Protein 6UUQ (pdb70)

GO terms:
  GO:0005515 protein binding (F, IPI)
  GO:0033192 calmodulin-dependent protein phosphatase activity (F, IDA)
  GO:0110062 negative regulation of angiotensin-activated signaling pathway (P, IDA)
  GO:0005737 cytoplasm (C, IDA)
  GO:0005886 plasma membrane (C, IDA)
  GO:0019897 extrinsic component of plasma membrane (C, IC)
  GO:0045785 positive regulation of cell adhesion (P, IMP)
  GO:0030335 positive regulation of cell migration (P, IMP)
  GO:0033173 calcineurin-NFAT signaling cascade (P, IMP)
  GO:0051117 ATPase binding (F, IPI)
  GO:0004722 protein serine/threonine phosphatase activity (F, IDA)
  GO:0051592 response to calcium ion (P, IDA)
  GO:0006470 protein dephosphorylation (P, IDA)
  GO:0004722 protein serine/threonine phosphatase activity (F, EXP)
  GO:0005654 nucleoplasm (C, TAS)
  GO:0005829 cytosol (C, TAS)
  GO:0045944 positive regulation of transcription by RNA polymerase II (P, IDA)
  GO:0005955 calcineurin complex (C, IDA)
  GO:0033173 calcineurin-NFAT signaling cascade (P, IDA)
  GO:0042060 wound healing (P, TAS)

Nearest PDB structures (foldseek):
  6uuq-assembly1_A  TM=1.003E+00  e=5.748E-75  Homo sapiens
  6nuc-assembly1_A  TM=9.895E-01  e=1.041E-67  Homo sapiens
  6nuu-assembly1_A  TM=9.894E-01  e=9.871E-66  Homo sapiens
  4orb-assembly1_A  TM=9.884E-01  e=1.055E-64  Mus musculus
  6tz7-assembly1_A  TM=9.768E-01  e=2.957E-57  Aspergillus fumigatus Af293

Secondary structure (DSSP, 8-state):
-PPBPHHHHB-TTS-B-HHHHHHHHTTTPPBPHHHHHHHHHHHHHHHHTS-SEEEEPSSEEEE---TT-HHHHHHHHHHH--TTT--EEE-S--SSSSS-HHHHHHHHHHHHHHSTTTEEE---TTSSHHHHHHSSHHHHHHHHS-HHHHHHHHHHHHTS--EEEETTTEEE-SS---TT--SHHHHHT---SSPPPSSSHHHHHHH-EE-TTTTS-SS--SEEE-TTTTSSEEE-HHHHHHHHHHTT--EEEE-SS--TTSEEE-PBPTTT-SBSEEEE--S-EESSSEE--EEEEEEETTEEEEEEE--/--EEEEE--

B-factor: mean 25.0, std 11.08, range [7.94, 86.0]

Foldseek 3Di:
DDAADPCRQAPPVRQGPLVSLLVQVVVVHHHALVNLLVLLQLLLVLLLPAFLAAEAEDFEKEAEADAQVSVLVVVLCVQQDPLVPHAYEYAENQHFPDDHSSSSVSSLSSSCNNNVPRYAYAYALCQADVNCVVGPNCVVCCVRHRNVSVVSSRQSSLSGRAWYCYNVAEIEGAADFAPQPQEPVSSRPDNSRDGQDQADGSCQRRHEHADPPAPDDPDDDQWDADPVRNGHTHGHNVNLLSSCVVHVHQEYEHENDADQQQKDFDQHHPVPRGRRYMYGHRAWDCDPHTHGKHWMWGCHPNDTDIGIDRD/DDDDDDDDD

InterPro domains:
  IPR004843 Calcineurin-like, phosphoesterase domain [PF00149] (84-283)
  IPR006186 Serine/threonine-specific protein phosphatase/bis(5-nucleosyl)-tetraphosphatase [PR00114] (84-111)
  IPR006186 Serine/threonine-specific protein phosphatase/bis(5-nucleosyl)-tetraphosphatase [PR00114] (113-140)
  IPR006186 Serine/threonine-specific protein phosphatase/bis(5-nucleosyl)-tetraphosphatase [PR00114] (146-170)
  IPR006186 Serine/threonine-specific protein phosphatase/bis(5-nucleosyl)-tetraphosphatase [PR00114] (180-206)
  IPR006186 Serine/threonine-specific protein phosphatase/bis(5-nucleosyl)-tetraphosphatase [PR00114] (209-236)
  IPR006186 Serine/threonine-specific protein phosphatase/bis(5-nucleosyl)-tetraphosphatase [PR00114] (273-293)
  IPR006186 Serine/threonine-specific protein phosphatase/bis(5-nucleosyl)-tetraphosphatase [PR00114] (301-317)
  IPR006186 Serine/threonine-specific protein phosphatase/bis(5-nucleosyl)-tetraphosphatase [PS00125] (147-152)
  IPR006186 Serine/threonine-specific protein phosphatase/bis(5-nucleosyl)-tetraphosphatase [SM00156] (56-347)
  IPR029052 Metallo-dependent phosphatase-like [G3DSA:3.60.21.10] (7-425)
  IPR029052 Metallo-dependent phosphatase-like [SSF56300] (15-485)
  IPR041751 PP2B, metallophosphatase domain [cd07416] (41-345)
  IPR043360 PP2B [PTHR45673] (11-502)

Radius of gyration: 18.77 Å; Cα contacts (8 Å, |Δi|>4): 734; chains: 2; bounding box: 46×58×40 Å

Organism: Homo sapiens (NCBI:txid9606)

Structure (mmCIF, N/CA/C/O backbone):
data_6UUQ
#
_entry.id   6UUQ
#
_cell.length_a   57.841
_cell.length_b   71.159
_cell.length_c   92.049
_cell.angle_alpha   90.000
_cell.angle_beta   90.000
_cell.angle_gamma   90.000
#
_symmetry.space_group_name_H-M   'P 21 21 21'
#
loop_
_entity.id
_entity.type
_entity.pdbx_description
1 polymer 'Serine/threonine-protein phosphatase 2B catalytic subunit alpha isoform'
2 polymer Calcipressin-1
3 non-polymer 'PHOSPHATE ION'
4 non-polymer 'ZINC ION'
5 non-polymer 'FE (III) ION'
6 water water
#
loop_
_atom_site.group_PDB
_atom_site.id
_atom_site.type_symbol
_atom_site.label_atom_id
_atom_site.label_alt_id
_atom_site.label_comp_id
_atom_site.label_asym_id
_atom_site.label_entity_id
_atom_site.label_seq_id
_atom_site.pdbx_PDB_ins_code
_atom_site.Cartn_x
_atom_site.Cartn_y
_atom_site.Cartn_z
_atom_site.occupancy
_atom_site.B_iso_or_equiv
_atom_site.auth_seq_id
_atom_site.auth_comp_id
_atom_site.auth_asym_id
_atom_site.auth_atom_id
_atom_site.pdbx_PDB_model_num
ATOM 1 N N . SER A 1 3 ? 18.526 43.432 23.759 1.00 56.99 26 SER A N 1
ATOM 2 C CA . SER A 1 3 ? 17.444 42.647 23.178 1.00 57.91 26 SER A CA 1
ATOM 3 C C . SER A 1 3 ? 16.235 42.567 24.114 1.00 58.93 26 SER A C 1
ATOM 4 O O . SER A 1 3 ? 16.310 42.927 25.291 1.00 64.72 26 SER A O 1
ATOM 7 N N . HIS A 1 4 ? 15.126 42.075 23.573 1.00 46.34 27 HIS A N 1
ATOM 8 C CA . HIS A 1 4 ? 13.866 42.029 24.299 1.00 43.26 27 HIS A CA 1
ATOM 9 C C . HIS A 1 4 ? 13.871 40.885 25.307 1.00 38.04 27 HIS A C 1
ATOM 10 O O . HIS A 1 4 ? 14.239 39.756 24.970 1.00 44.00 27 HIS A O 1
ATOM 17 N N . ARG A 1 5 ? 13.472 41.183 26.544 1.00 31.53 28 ARG A N 1
ATOM 18 C CA . ARG A 1 5 ? 13.283 40.169 27.577 1.00 32.60 28 ARG A CA 1
ATOM 19 C C . ARG A 1 5 ? 11.837 39.687 27.539 1.00 36.07 28 ARG A C 1
ATOM 20 O O . ARG A 1 5 ? 10.916 40.478 27.761 1.00 34.55 28 ARG A O 1
ATOM 28 N N . LEU A 1 6 ? 11.639 38.397 27.268 1.00 30.70 29 LEU A N 1
ATOM 29 C CA . LEU A 1 6 ? 10.289 37.852 27.152 1.00 27.91 29 LEU A CA 1
ATOM 30 C C . LEU A 1 6 ? 9.506 38.046 28.443 1.00 30.07 29 LEU A C 1
ATOM 31 O O . LEU A 1 6 ? 10.026 37.839 29.544 1.00 25.10 29 LEU A O 1
ATOM 36 N N . THR A 1 7 ? 8.243 38.451 28.293 1.00 30.68 30 THR A N 1
ATOM 37 C CA . THR A 1 7 ? 7.309 38.657 29.390 1.00 27.11 30 THR A CA 1
ATOM 38 C C . THR A 1 7 ? 6.555 37.367 29.705 1.00 23.88 30 THR A C 1
ATOM 39 O O . THR A 1 7 ? 6.528 36.422 28.915 1.00 26.54 30 THR A O 1
ATOM 43 N N . ALA A 1 8 ? 5.885 37.364 30.863 1.00 29.16 31 ALA A N 1
ATOM 44 C CA . ALA A 1 8 ? 5.084 36.204 31.256 1.00 31.62 31 ALA A CA 1
ATOM 45 C C . ALA A 1 8 ? 4.000 35.898 30.227 1.00 28.60 31 ALA A C 1
ATOM 46 O O . ALA A 1 8 ? 3.766 34.733 29.883 1.00 28.39 31 ALA A O 1
ATOM 48 N N . LYS A 1 9 ? 3.327 36.937 29.718 1.00 33.32 32 LYS A N 1
ATOM 49 C CA . LYS A 1 9 ? 2.296 36.726 28.708 1.00 35.44 32 LYS A CA 1
ATOM 50 C C . LYS A 1 9 ? 2.882 36.177 27.415 1.00 30.52 32 LYS A C 1
ATOM 51 O O . LYS A 1 9 ? 2.197 35.458 26.680 1.00 37.86 32 LYS A O 1
ATOM 53 N N . GLU A 1 10 ? 4.139 36.507 27.117 1.00 36.38 33 GLU A N 1
ATOM 54 C CA . GLU A 1 10 ? 4.772 35.979 25.915 1.00 27.96 33 GLU A CA 1
ATOM 55 C C . GLU A 1 10 ? 5.215 34.535 26.096 1.00 28.36 33 GLU A C 1
ATOM 56 O O . GLU A 1 10 ? 5.210 33.766 25.128 1.00 34.44 33 GLU A O 1
ATOM 62 N N . VAL A 1 11 ? 5.582 34.147 27.316 1.00 29.67 34 VAL A N 1
ATOM 63 C CA . VAL A 1 11 ? 6.133 32.814 27.566 1.00 24.34 34 VAL A CA 1
ATOM 64 C C . VAL A 1 11 ? 5.041 31.802 27.897 1.00 29.31 34 VAL A C 1
ATOM 65 O O . VAL A 1 11 ? 5.128 30.636 27.498 1.00 29.22 34 VAL A O 1
ATOM 69 N N . PHE A 1 12 ? 4.003 32.213 28.623 1.00 26.31 35 PHE A N 1
ATOM 70 C CA . PHE A 1 12 ? 2.961 31.304 29.088 1.00 25.17 35 PHE A CA 1
ATOM 71 C C . PHE A 1 12 ? 1.632 31.675 28.449 1.00 32.53 35 PHE A C 1
ATOM 72 O O . PHE A 1 12 ? 1.312 32.860 28.317 1.00 29.69 35 PHE A O 1
ATOM 80 N N . ASP A 1 13 ? 0.858 30.666 28.052 1.00 27.12 36 ASP A N 1
ATOM 81 C CA . ASP A 1 13 ? -0.470 30.951 27.532 1.00 32.13 36 ASP A CA 1
ATOM 82 C C . ASP A 1 13 ? -1.446 31.140 28.693 1.00 32.89 36 ASP A C 1
ATOM 83 O O . ASP A 1 13 ? -1.072 31.110 29.871 1.00 28.44 36 ASP A O 1
ATOM 88 N N . ASN A 1 14 ? -2.723 31.331 28.361 1.00 32.53 37 ASN A N 1
ATOM 89 C CA . ASN A 1 14 ? -3.697 31.646 29.397 1.00 36.97 37 ASN A CA 1
ATOM 90 C C . ASN A 1 14 ? -3.964 30.467 30.324 1.00 33.25 37 ASN A C 1
ATOM 91 O O . ASN A 1 14 ? -4.427 30.678 31.449 1.00 37.56 37 ASN A O 1
ATOM 96 N N . ASP A 1 15 ? -3.684 29.243 29.882 1.00 31.47 38 ASP A N 1
ATOM 97 C CA . ASP A 1 15 ? -3.819 28.054 30.714 1.00 30.55 38 ASP A CA 1
ATOM 98 C C . ASP A 1 15 ? -2.556 27.748 31.502 1.00 34.84 38 ASP A C 1
ATOM 99 O O . ASP A 1 15 ? -2.516 26.741 32.216 1.00 30.83 38 ASP A O 1
ATOM 104 N N . GLY A 1 16 ? -1.530 28.584 31.383 1.00 33.57 39 GLY A N 1
ATOM 105 C CA . GLY A 1 16 ? -0.271 28.338 32.057 1.00 38.16 39 GLY A CA 1
ATOM 106 C C . GLY A 1 16 ? 0.685 27.430 31.321 1.00 32.00 39 GLY A C 1
ATOM 107 O O . GLY A 1 16 ? 1.731 27.077 31.880 1.00 29.70 39 GLY A O 1
ATOM 108 N N . LYS A 1 17 ? 0.361 27.031 30.093 1.00 25.26 40 LYS A N 1
ATOM 109 C CA . LYS A 1 17 ? 1.268 26.185 29.328 1.00 27.31 40 LYS A CA 1
ATOM 110 C C . LYS A 1 17 ? 2.413 27.024 28.775 1.00 29.45 40 LYS A C 1
ATOM 111 O O . LYS A 1 17 ? 2.171 28.090 28.194 1.00 30.81 40 LYS A O 1
ATOM 117 N N . PRO A 1 18 ? 3.662 26.599 28.959 1.00 28.48 41 PRO A N 1
ATOM 118 C CA . PRO A 1 18 ? 4.776 27.316 28.328 1.00 25.16 41 PRO A CA 1
ATOM 119 C C . PRO A 1 18 ? 4.695 27.182 26.816 1.00 21.20 41 PRO A C 1
ATOM 120 O O . PRO A 1 18 ? 4.367 26.112 26.289 1.00 22.98 41 PRO A O 1
ATOM 124 N N . ARG A 1 19 ? 4.981 28.283 26.120 1.00 22.73 42 ARG A N 1
ATOM 125 C CA . ARG A 1 19 ? 5.076 28.290 24.658 1.00 25.15 42 ARG A CA 1
ATOM 126 C C . ARG A 1 19 ? 6.506 27.916 24.280 1.00 23.78 42 ARG A C 1
ATOM 127 O O . ARG A 1 19 ? 7.367 28.782 24.083 1.00 23.36 42 ARG A O 1
ATOM 135 N N . VAL A 1 20 ? 6.762 26.610 24.159 1.00 27.08 43 VAL A N 1
ATOM 136 C CA . VAL A 1 20 ? 8.143 26.146 24.038 1.00 23.37 43 VAL A CA 1
ATOM 137 C C . VAL A 1 20 ? 8.740 26.436 22.665 1.00 28.28 43 VAL A C 1
ATOM 138 O O . VAL A 1 20 ? 9.965 26.514 22.536 1.00 28.68 43 VAL A O 1
ATOM 142 N N . ASP A 1 21 ? 7.922 26.586 21.622 1.00 26.68 44 ASP A N 1
ATOM 143 C CA . ASP A 1 21 ? 8.485 26.980 20.330 1.00 36.80 44 ASP A CA 1
ATOM 144 C C . ASP A 1 21 ? 8.988 28.421 20.358 1.00 32.50 44 ASP A C 1
ATOM 145 O O . ASP A 1 21 ? 10.053 28.723 19.806 1.00 31.03 44 ASP A O 1
ATOM 150 N N . ILE A 1 22 ? 8.235 29.323 20.991 1.00 25.85 45 ILE A N 1
ATOM 151 C CA . ILE A 1 22 ? 8.699 30.693 21.200 1.00 26.92 45 ILE A CA 1
ATOM 152 C C . ILE A 1 22 ? 9.972 30.698 22.038 1.00 31.45 45 ILE A C 1
ATOM 153 O O . ILE A 1 22 ? 10.947 31.390 21.721 1.00 25.87 45 ILE A O 1
ATOM 158 N N . LEU A 1 23 ? 9.967 29.940 23.135 1.00 24.61 46 LEU A N 1
ATOM 159 C CA . LEU A 1 23 ? 11.140 29.839 24.001 1.00 22.70 46 LEU A CA 1
ATOM 160 C C . LEU A 1 23 ? 12.355 29.344 23.226 1.00 23.34 46 LEU A C 1
ATOM 161 O O . LEU A 1 23 ? 13.457 29.899 23.342 1.00 20.86 46 LEU A O 1
ATOM 166 N N . LYS A 1 24 ? 12.167 28.284 22.438 1.00 23.87 47 LYS A N 1
ATOM 167 C CA . LYS A 1 24 ? 13.273 27.678 21.706 1.00 23.06 47 LYS A CA 1
ATOM 168 C C . LYS A 1 24 ? 13.937 28.691 20.775 1.00 28.10 47 LYS A C 1
ATOM 169 O O . LYS A 1 24 ? 15.164 28.863 20.796 1.00 22.96 47 LYS A O 1
ATOM 175 N N . ALA A 1 25 ? 13.132 29.411 19.990 1.00 27.30 48 ALA A N 1
ATOM 176 C CA . ALA A 1 25 ? 13.671 30.385 19.039 1.00 27.84 48 ALA A CA 1
ATOM 177 C C . ALA A 1 25 ? 14.407 31.516 19.743 1.00 26.31 48 ALA A C 1
ATOM 178 O O . ALA A 1 25 ? 15.421 32.016 19.241 1.00 32.64 48 ALA A O 1
ATOM 180 N N . HIS A 1 26 ? 13.900 31.952 20.892 1.00 27.15 49 HIS A N 1
ATOM 181 C CA . HIS A 1 26 ? 14.505 33.065 21.612 1.00 22.19 49 HIS A CA 1
ATOM 182 C C . HIS A 1 26 ? 15.759 32.633 22.368 1.00 30.50 49 HIS A C 1
ATOM 183 O O . HIS A 1 26 ? 16.782 33.336 22.350 1.00 25.62 49 HIS A O 1
ATOM 190 N N . LEU A 1 27 ? 15.703 31.472 23.026 1.00 23.52 50 LEU A N 1
ATOM 191 C CA . LEU A 1 27 ? 16.816 31.037 23.862 1.00 27.31 50 LEU A CA 1
ATOM 192 C C . LEU A 1 27 ? 18.065 30.719 23.047 1.00 20.53 50 LEU A C 1
ATOM 193 O O . LEU A 1 27 ? 19.184 30.951 23.516 1.00 23.42 50 LEU A O 1
ATOM 198 N N . MET A 1 28 ? 17.913 30.190 21.843 1.00 17.69 51 MET A N 1
ATOM 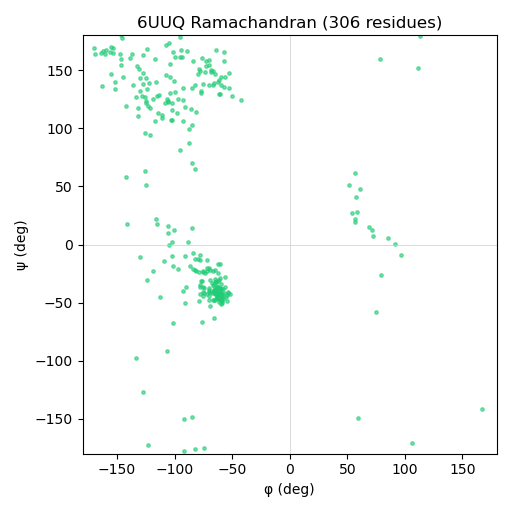199 C CA A MET A 1 28 ? 19.088 29.833 21.058 0.49 29.53 51 MET A CA 1
ATOM 200 C CA B MET A 1 28 ? 19.104 29.834 21.087 0.51 29.48 51 MET A CA 1
ATOM 201 C C . MET A 1 28 ? 19.896 31.056 20.651 1.00 34.12 51 MET A C 1
ATOM 202 O O . MET A 1 28 ? 21.089 30.929 20.355 1.00 28.70 51 MET A O 1
ATOM 211 N N . LYS A 1 29 ? 19.266 32.228 20.610 1.00 28.03 52 LYS A N 1
ATOM 212 C CA . LYS A 1 29 ? 19.960 33.478 20.349 1.00 25.74 52 LYS A CA 1
ATOM 213 C C . LYS A 1 29 ? 20.549 34.057 21.616 1.00 31.50 52 LYS A C 1
ATOM 214 O O . LYS A 1 29 ? 20.954 35.224 21.629 1.00 33.12 52 LYS A O 1
ATOM 220 N N . GLU A 1 30 ? 20.622 33.253 22.677 1.00 24.38 53 GLU A N 1
ATOM 221 C CA . GLU A 1 30 ? 20.916 33.724 24.021 1.00 20.75 53 GLU A CA 1
ATOM 222 C C . GLU A 1 30 ? 19.932 34.789 24.460 1.00 21.38 53 GLU A C 1
ATOM 223 O O . GLU A 1 30 ? 20.239 35.589 25.348 1.00 24.39 53 GLU A O 1
ATOM 229 N N . GLY A 1 31 ? 18.756 34.813 23.838 1.00 26.21 54 GLY A N 1
ATOM 230 C CA . GLY A 1 31 ? 17.721 35.726 24.289 1.00 29.66 54 GLY A CA 1
ATOM 231 C C . GLY A 1 31 ? 17.322 35.423 25.721 1.00 28.67 54 GLY A C 1
ATOM 232 O O . GLY A 1 31 ? 17.252 34.264 26.138 1.00 28.95 54 GLY A O 1
ATOM 233 N N . ARG A 1 32 ? 17.064 36.481 26.482 1.00 23.47 55 ARG A N 1
ATOM 234 C CA . ARG A 1 32 ? 16.764 36.360 27.897 1.00 24.05 55 ARG A CA 1
ATOM 235 C C . ARG A 1 32 ? 15.274 36.532 28.154 1.00 29.37 55 ARG A C 1
ATOM 236 O O . ARG A 1 32 ? 14.549 37.153 27.373 1.00 25.35 55 ARG A O 1
ATOM 244 N N . LEU A 1 33 ? 14.826 35.951 29.255 1.00 23.72 56 LEU A N 1
ATOM 245 C CA . LEU A 1 33 ? 13.499 36.197 29.786 1.00 27.35 56 LEU A CA 1
ATOM 246 C C . LEU A 1 33 ? 13.590 37.275 30.853 1.00 28.98 56 LEU A C 1
ATOM 247 O O . LEU A 1 33 ? 14.667 37.557 31.385 1.00 27.78 56 LEU A O 1
ATOM 252 N N . GLU A 1 34 ? 12.446 37.883 31.168 1.00 27.34 57 GLU A N 1
ATOM 253 C CA . GLU A 1 34 ? 12.380 38.661 32.395 1.00 26.18 57 GLU A CA 1
ATOM 254 C C . GLU A 1 34 ? 12.762 37.771 33.566 1.00 25.30 57 GLU A C 1
ATOM 255 O O . GLU A 1 34 ? 12.434 36.580 33.590 1.00 25.61 57 GLU A O 1
ATOM 261 N N . GLU A 1 35 ? 13.449 38.355 34.547 1.00 26.70 58 GLU A N 1
ATOM 262 C CA . GLU A 1 35 ? 13.947 37.562 35.669 1.00 29.91 58 GLU A CA 1
ATOM 263 C C . GLU A 1 35 ? 12.813 36.871 36.421 1.00 35.42 58 GLU A C 1
ATOM 264 O O . GLU A 1 35 ? 12.965 35.728 36.872 1.00 24.42 58 GLU A O 1
ATOM 270 N N . SER A 1 36 ? 11.667 37.548 36.573 1.00 26.30 59 SER A N 1
ATOM 271 C CA . SER A 1 36 ? 10.520 36.920 37.229 1.00 25.39 59 SER A CA 1
ATOM 272 C C . SER A 1 36 ? 9.988 35.739 36.428 1.00 25.04 59 SER A C 1
ATOM 273 O O . SER A 1 36 ? 9.473 34.769 37.009 1.00 24.63 59 SER A O 1
ATOM 276 N N . VAL A 1 37 ? 10.091 35.806 35.100 1.00 21.45 60 VAL A N 1
ATOM 277 C CA . VAL A 1 37 ? 9.592 34.717 34.270 1.00 21.56 60 VAL A CA 1
ATOM 278 C C . VAL A 1 37 ? 10.528 33.512 34.349 1.00 29.48 60 VAL A C 1
ATOM 279 O O . VAL A 1 37 ? 10.077 32.365 34.440 1.00 20.33 60 VAL A O 1
ATOM 283 N N . ALA A 1 38 ? 11.842 33.752 34.321 1.00 22.39 61 ALA A N 1
ATOM 284 C CA . ALA A 1 38 ? 12.804 32.673 34.542 1.00 25.14 61 ALA A CA 1
ATOM 285 C C . ALA A 1 38 ? 12.583 32.004 35.895 1.00 18.97 61 ALA A C 1
ATOM 286 O O . ALA A 1 38 ? 12.582 30.769 36.002 1.00 20.26 61 ALA A O 1
ATOM 288 N N . LEU A 1 39 ? 12.385 32.807 36.944 1.00 18.67 62 LEU A N 1
ATOM 289 C CA . LEU A 1 39 ? 12.096 32.261 38.267 1.00 22.86 62 LEU A CA 1
ATOM 290 C C . LEU A 1 39 ? 10.824 31.422 38.260 1.00 23.93 62 LEU A C 1
ATOM 291 O O . LEU A 1 39 ? 10.759 30.376 38.921 1.00 18.99 62 LEU A O 1
ATOM 296 N N . ARG A 1 40 ? 9.806 31.860 37.515 1.00 22.63 63 ARG A N 1
ATOM 297 C CA . ARG A 1 40 ? 8.579 31.073 37.402 1.00 21.08 63 ARG A CA 1
ATOM 298 C C . ARG A 1 40 ? 8.844 29.714 36.757 1.00 20.08 63 ARG A C 1
ATOM 299 O O . ARG A 1 40 ? 8.355 28.684 37.232 1.00 20.06 63 ARG A O 1
ATOM 307 N N . ILE A 1 41 ? 9.611 29.690 35.663 1.00 18.67 64 ILE A N 1
ATOM 308 C CA . ILE A 1 41 ? 9.904 28.413 35.007 1.00 16.50 64 ILE A CA 1
ATOM 309 C C . ILE A 1 41 ? 10.664 27.494 35.951 1.00 16.08 64 ILE A C 1
ATOM 310 O O . ILE A 1 41 ? 10.315 26.321 36.123 1.00 16.91 64 ILE A O 1
ATOM 315 N N . ILE A 1 42 ? 11.720 28.015 36.573 1.00 18.94 65 ILE A N 1
ATOM 316 C CA . ILE A 1 42 ? 12.562 27.192 37.436 1.00 15.17 65 ILE A CA 1
ATOM 317 C C . ILE A 1 42 ? 11.758 26.634 38.609 1.00 18.06 65 ILE A C 1
ATOM 318 O O . ILE A 1 42 ? 11.837 25.439 38.923 1.00 15.72 65 ILE A O 1
ATOM 323 N N . THR A 1 43 ? 10.952 27.479 39.263 1.00 17.94 66 THR A N 1
ATOM 324 C CA . THR A 1 43 ? 10.283 27.023 40.475 1.00 17.32 66 THR A CA 1
ATOM 325 C C . THR A 1 43 ? 9.080 26.140 40.170 1.00 14.30 66 THR A C 1
ATOM 326 O O . THR A 1 43 ? 8.787 25.231 40.951 1.00 16.98 66 THR A O 1
ATOM 330 N N . GLU A 1 44 ? 8.354 26.406 39.084 1.00 17.23 67 GLU A N 1
ATOM 331 C CA . GLU A 1 44 ? 7.259 25.510 38.706 1.00 15.90 67 GLU A CA 1
ATOM 332 C C . GLU A 1 44 ? 7.796 24.122 38.367 1.00 18.17 67 GLU A C 1
ATOM 333 O O . GLU A 1 44 ? 7.260 23.100 38.820 1.00 13.75 67 GLU A O 1
ATOM 339 N N . GLY A 1 45 ? 8.864 24.067 37.568 1.00 14.86 68 GLY A N 1
ATOM 340 C CA . GLY A 1 45 ? 9.497 22.784 37.302 1.00 16.01 68 GLY A CA 1
ATOM 341 C C . GLY A 1 45 ? 9.994 22.116 38.570 1.00 14.33 68 GLY A C 1
ATOM 342 O O . GLY A 1 45 ? 9.793 20.916 38.771 1.00 16.50 68 GLY A O 1
ATOM 343 N N . ALA A 1 46 ? 10.651 22.884 39.446 1.00 13.83 69 ALA A N 1
ATOM 344 C CA . ALA A 1 46 ? 11.135 22.320 40.706 1.00 16.75 69 ALA A CA 1
ATOM 345 C C . ALA A 1 46 ? 10.002 21.709 41.517 1.00 18.95 69 ALA A C 1
ATOM 346 O O . ALA A 1 46 ? 10.154 20.623 42.097 1.00 17.80 69 ALA A O 1
ATOM 348 N N . SER A 1 47 ? 8.853 22.386 41.572 1.00 18.11 70 SER A N 1
ATOM 349 C CA A SER A 1 47 ? 7.739 21.867 42.359 0.62 16.59 70 SER A CA 1
ATOM 350 C CA B SER A 1 47 ? 7.743 21.863 42.362 0.38 16.59 70 SER A CA 1
ATOM 351 C C . SER A 1 47 ? 7.214 20.555 41.790 1.00 16.74 70 SER A C 1
ATOM 352 O O . SER A 1 47 ? 6.763 19.691 42.549 1.00 16.78 70 SER A O 1
ATOM 357 N N . ILE A 1 48 ? 7.274 20.380 40.467 1.00 14.70 71 ILE A N 1
ATOM 358 C CA . ILE A 1 48 ? 6.879 19.102 39.874 1.00 11.32 71 ILE A CA 1
ATOM 359 C C . ILE A 1 48 ? 7.895 18.020 40.228 1.00 13.46 71 ILE A C 1
ATOM 360 O O . ILE A 1 48 ? 7.532 16.929 40.677 1.00 16.55 71 ILE A O 1
ATOM 365 N N . LEU A 1 49 ? 9.188 18.321 40.054 1.00 14.63 72 LEU A N 1
ATOM 366 C CA . LEU A 1 49 ? 10.244 17.368 40.401 1.00 14.49 72 LEU A CA 1
ATOM 367 C C . LEU A 1 49 ? 10.174 16.952 41.863 1.00 13.63 72 LEU A C 1
ATOM 368 O O . LEU A 1 49 ? 10.415 15.789 42.197 1.00 15.49 72 LEU A O 1
ATOM 373 N N . ARG A 1 50 ? 9.851 17.890 42.749 1.00 14.56 73 ARG A N 1
ATOM 374 C CA . ARG A 1 50 ? 9.826 17.589 44.178 1.00 15.32 73 ARG A CA 1
ATOM 375 C C . ARG A 1 50 ? 8.790 16.527 44.517 1.00 19.00 73 ARG A C 1
ATOM 376 O O . ARG A 1 50 ? 8.989 15.744 45.450 1.00 16.71 73 ARG A O 1
ATOM 384 N N . GLN A 1 51 ? 7.690 16.468 43.769 1.00 16.22 74 GLN A N 1
ATOM 385 C CA . GLN A 1 51 ? 6.677 15.458 44.048 1.00 13.51 74 GLN A CA 1
ATOM 386 C C . GLN A 1 51 ? 7.054 14.079 43.522 1.00 22.08 74 GLN A C 1
ATOM 387 O O . GLN A 1 51 ? 6.369 13.102 43.842 1.00 17.78 74 GLN A O 1
ATOM 393 N N . GLU A 1 52 ? 8.123 13.969 42.742 1.00 14.67 75 GLU A N 1
ATOM 394 C CA . GLU A 1 52 ? 8.496 12.677 42.185 1.00 15.20 75 GLU A CA 1
ATOM 395 C C . GLU A 1 52 ? 9.335 11.854 43.173 1.00 15.93 75 GLU A C 1
ATOM 396 O O . GLU A 1 52 ? 9.953 12.379 44.103 1.00 16.58 75 GLU A O 1
ATOM 402 N N . LYS A 1 53 ? 9.333 10.536 42.964 1.00 16.62 76 LYS A N 1
ATOM 403 C CA . LYS A 1 53 ? 10.098 9.603 43.788 1.00 17.19 76 LYS A CA 1
ATOM 404 C C . LYS A 1 53 ? 11.594 9.712 43.488 1.00 17.78 76 LYS A C 1
ATOM 405 O O . LYS A 1 53 ? 11.995 10.173 42.418 1.00 17.04 76 LYS A O 1
ATOM 411 N N . ASN A 1 54 ? 12.423 9.284 44.455 1.00 13.92 77 ASN A N 1
ATOM 412 C CA . ASN A 1 54 ? 13.864 9.157 44.208 1.00 16.64 77 ASN A CA 1
ATOM 413 C C . ASN A 1 54 ? 14.129 8.296 42.987 1.00 17.88 77 ASN A C 1
ATOM 414 O O . ASN A 1 54 ? 15.049 8.565 42.201 1.00 14.26 77 ASN A O 1
ATOM 419 N N . LEU A 1 55 ? 13.365 7.214 42.862 1.00 16.32 78 LEU A N 1
ATOM 420 C CA . LEU A 1 55 ? 13.529 6.199 41.832 1.00 15.23 78 LEU A CA 1
ATOM 421 C C . LEU A 1 55 ? 12.264 6.226 40.995 1.00 16.27 78 LEU A C 1
ATOM 422 O O . LEU A 1 55 ? 11.201 5.789 41.451 1.00 17.49 78 LEU A O 1
ATOM 427 N N . LEU A 1 56 ? 12.366 6.765 39.788 1.00 13.60 79 LEU A N 1
ATOM 428 C CA . LEU A 1 56 ? 11.195 6.895 38.933 1.00 15.84 79 LEU A CA 1
ATOM 429 C C . LEU A 1 56 ? 10.783 5.534 38.372 1.00 14.82 79 LEU A C 1
ATOM 430 O O . LEU A 1 56 ? 11.613 4.647 38.163 1.00 20.42 79 LEU A O 1
ATOM 435 N N . ASP A 1 57 ? 9.477 5.371 38.151 1.00 15.37 80 ASP A N 1
ATOM 436 C CA . ASP A 1 57 ? 8.925 4.221 37.432 1.00 20.33 80 ASP A CA 1
ATOM 437 C C . ASP A 1 57 ? 8.567 4.683 36.028 1.00 23.41 80 ASP A C 1
ATOM 438 O O . ASP A 1 57 ? 7.582 5.403 35.845 1.00 25.73 80 ASP A O 1
ATOM 443 N N . ILE A 1 58 ? 9.340 4.268 35.033 1.00 17.60 81 ILE A N 1
ATOM 444 C CA . ILE A 1 58 ? 9.144 4.746 33.670 1.00 16.92 81 ILE A CA 1
ATOM 445 C C . ILE A 1 58 ? 8.884 3.547 32.769 1.00 20.43 81 ILE A C 1
ATOM 446 O O . ILE A 1 58 ? 9.750 2.679 32.623 1.00 17.97 81 ILE A O 1
ATOM 451 N N . ASP A 1 59 ? 7.703 3.511 32.163 1.00 19.39 82 ASP A N 1
ATOM 452 C CA . ASP A 1 59 ? 7.357 2.472 31.200 1.00 28.14 82 ASP A CA 1
ATOM 453 C C . ASP A 1 59 ? 7.993 2.739 29.843 1.00 22.92 82 ASP A C 1
ATOM 454 O O . ASP A 1 59 ? 8.200 3.887 29.445 1.00 20.07 82 ASP A O 1
ATOM 459 N N . ALA A 1 60 ? 8.300 1.663 29.125 1.00 21.10 83 ALA A N 1
ATOM 460 C CA . ALA A 1 60 ? 8.600 1.801 27.714 1.00 21.24 83 ALA A CA 1
ATOM 461 C C . ALA A 1 60 ? 7.312 2.150 26.968 1.00 25.12 83 ALA A C 1
ATOM 462 O O . ALA A 1 60 ? 6.216 1.850 27.446 1.00 28.56 83 ALA A O 1
ATOM 464 N N . PRO A 1 61 ? 7.408 2.816 25.806 1.00 25.19 84 PRO A N 1
ATOM 465 C CA . PRO A 1 61 ? 8.620 3.256 25.112 1.00 24.14 84 PRO A CA 1
ATOM 466 C C . PRO A 1 61 ? 9.204 4.523 25.730 1.00 22.81 84 PRO A C 1
ATOM 467 O O . PRO A 1 61 ? 8.459 5.336 26.276 1.00 20.97 84 PRO A O 1
ATOM 471 N N . VAL A 1 62 ? 10.521 4.698 25.639 1.00 21.42 85 VAL A N 1
ATOM 472 C CA . VAL A 1 62 ? 11.152 5.902 26.157 1.00 17.19 85 VAL A CA 1
ATOM 473 C C . VAL A 1 62 ? 12.452 6.119 25.406 1.00 18.57 85 VAL A C 1
ATOM 474 O O . VAL A 1 62 ? 13.126 5.162 25.008 1.00 19.69 85 VAL A O 1
ATOM 478 N N . THR A 1 63 ? 12.807 7.389 25.212 1.00 16.34 86 THR A N 1
ATOM 479 C CA . THR A 1 63 ? 14.104 7.761 24.669 1.00 14.79 86 THR A CA 1
ATOM 480 C C . THR A 1 63 ? 14.998 8.225 25.813 1.00 15.85 86 THR A C 1
ATOM 481 O O . THR A 1 63 ? 14.649 9.171 26.531 1.00 15.93 86 THR A O 1
ATOM 485 N N . VAL A 1 64 ? 16.141 7.561 25.982 1.00 15.01 87 VAL A N 1
ATOM 486 C CA . VAL A 1 64 ? 17.051 7.821 27.097 1.00 15.80 87 VAL A CA 1
ATOM 487 C C . VAL A 1 64 ? 18.240 8.628 26.586 1.00 13.99 87 VAL A C 1
ATOM 488 O O . VAL A 1 64 ? 18.850 8.275 25.567 1.00 16.01 87 VAL A O 1
ATOM 492 N N . CYS A 1 65 ? 18.564 9.716 27.290 1.00 13.41 88 CYS A N 1
ATOM 493 C CA . CYS A 1 65 ? 19.563 10.680 26.842 1.00 13.15 88 CYS A CA 1
ATOM 494 C C . CYS A 1 65 ? 20.595 10.898 27.936 1.00 17.35 88 CYS A C 1
ATOM 495 O O . CYS A 1 65 ? 20.241 11.003 29.114 1.00 14.52 88 CYS A O 1
ATOM 498 N N . GLY A 1 66 ? 21.865 10.966 27.538 1.00 14.99 89 GLY A N 1
ATOM 499 C CA . GLY A 1 66 ? 22.963 11.294 28.431 1.00 14.00 89 GLY A CA 1
ATOM 500 C C . GLY A 1 66 ? 23.272 12.780 28.459 1.00 15.16 89 GLY A C 1
ATOM 501 O O . GLY A 1 66 ? 22.396 13.622 28.255 1.00 16.86 89 GLY A O 1
ATOM 502 N N . ASP A 1 67 ? 24.544 13.100 28.697 1.00 16.42 90 ASP A N 1
ATOM 503 C CA . ASP A 1 67 ? 24.950 14.465 29.046 1.00 12.93 90 ASP A CA 1
ATOM 504 C C . ASP A 1 67 ? 24.595 15.474 27.956 1.00 16.88 90 ASP A C 1
ATOM 505 O O . ASP A 1 67 ? 24.708 15.189 26.759 1.00 17.07 90 ASP A O 1
ATOM 510 N N . ILE A 1 68 ? 24.215 16.678 28.389 1.00 11.36 91 ILE A N 1
ATOM 511 C CA . ILE A 1 68 ? 23.940 17.808 27.500 1.00 11.50 91 ILE A CA 1
ATOM 512 C C . ILE A 1 68 ? 24.974 18.918 27.666 1.00 14.97 91 ILE A C 1
ATOM 513 O O . ILE A 1 68 ? 25.455 19.483 26.679 1.00 17.96 91 ILE A O 1
ATOM 518 N N . HIS A 1 69 ? 25.302 19.260 28.910 1.00 12.41 92 HIS A N 1
ATOM 519 C CA . HIS A 1 69 ? 26.346 20.241 29.245 1.00 13.23 92 HIS A CA 1
ATOM 520 C C . HIS A 1 69 ? 26.168 21.560 28.493 1.00 19.10 92 HIS A C 1
ATOM 521 O O . HIS A 1 69 ? 27.089 22.073 27.852 1.00 14.41 92 HIS A O 1
ATOM 528 N N . GLY A 1 70 ? 24.960 22.108 28.568 1.00 15.32 93 GLY A N 1
ATOM 529 C CA . GLY A 1 70 ? 24.746 23.463 28.084 1.00 15.21 93 GLY A CA 1
ATOM 530 C C . GLY A 1 70 ? 24.857 23.637 26.583 1.00 16.52 93 GLY A C 1
ATOM 531 O O . GLY A 1 70 ? 24.967 24.765 26.109 1.00 18.71 93 GLY A O 1
ATOM 532 N N . GLN A 1 71 ? 24.823 22.554 25.811 1.00 16.07 94 GLN A N 1
ATOM 533 C CA . GLN A 1 71 ? 24.992 22.657 24.363 1.00 15.97 94 GLN A CA 1
ATOM 534 C C . GLN A 1 71 ? 23.620 22.705 23.697 1.00 16.81 94 GLN A C 1
ATOM 535 O O . GLN A 1 71 ? 23.101 21.721 23.170 1.00 18.16 94 GLN A O 1
ATOM 541 N N . PHE A 1 72 ? 23.047 23.910 23.697 1.00 17.88 95 PHE A N 1
ATOM 542 C CA . PHE A 1 72 ? 21.641 24.078 23.342 1.00 16.95 95 PHE A CA 1
ATOM 543 C C . PHE A 1 72 ? 21.361 23.674 21.896 1.00 16.09 95 PHE A C 1
ATOM 544 O O . PHE A 1 72 ? 20.298 23.113 21.595 1.00 16.29 95 PHE A O 1
ATOM 552 N N . PHE A 1 73 ? 22.294 23.950 20.980 1.00 16.94 96 PHE A N 1
ATOM 553 C CA . PHE A 1 73 ? 22.039 23.589 19.590 1.00 16.93 96 PHE A CA 1
ATOM 554 C C . PHE A 1 73 ? 22.009 22.081 19.410 1.00 16.62 96 PHE A C 1
ATOM 555 O O . PHE A 1 73 ? 21.259 21.574 18.576 1.00 19.10 96 PHE A O 1
ATOM 563 N N . ASP A 1 74 ? 22.806 21.352 20.184 1.00 15.79 97 ASP A N 1
ATOM 564 C CA . ASP A 1 74 ? 22.751 19.900 20.089 1.00 17.36 97 ASP A CA 1
ATOM 565 C C . ASP A 1 74 ? 21.521 19.339 20.791 1.00 16.63 97 ASP A C 1
ATOM 566 O O . ASP A 1 74 ? 20.978 18.318 20.354 1.00 18.98 97 ASP A O 1
ATOM 571 N N . LEU A 1 75 ? 21.065 19.994 21.859 1.00 17.08 98 LEU A N 1
ATOM 572 C CA . LEU A 1 75 ? 19.795 19.608 22.473 1.00 13.85 98 LEU A CA 1
ATOM 573 C C . LEU A 1 75 ? 18.649 19.761 21.479 1.00 21.09 98 LEU A C 1
ATOM 574 O O . LEU A 1 75 ? 17.765 18.901 21.400 1.00 18.33 98 LEU A O 1
ATOM 579 N N . MET A 1 76 ? 18.651 20.847 20.696 1.00 18.49 99 MET A N 1
ATOM 580 C CA A MET A 1 76 ? 17.623 21.002 19.671 0.52 20.55 99 MET A CA 1
ATOM 581 C CA B MET A 1 76 ? 17.629 21.003 19.664 0.48 20.55 99 MET A CA 1
ATOM 582 C C . MET A 1 76 ? 17.684 19.863 18.660 1.00 21.36 99 MET A C 1
ATOM 583 O O . MET A 1 76 ? 16.641 19.328 18.256 1.00 23.06 99 MET A O 1
ATOM 592 N N . LYS A 1 77 ? 18.894 19.464 18.254 1.00 21.33 100 LYS A N 1
ATOM 593 C CA . LYS A 1 77 ? 19.043 18.363 17.306 1.00 20.59 100 LYS A CA 1
ATOM 594 C C . LYS A 1 77 ? 18.582 17.043 17.912 1.00 22.51 100 LYS A C 1
ATOM 595 O O . LYS A 1 77 ? 17.953 16.219 17.233 1.00 21.94 100 LYS A O 1
ATOM 601 N N . LEU A 1 78 ? 18.907 16.821 19.186 1.00 19.87 101 LEU A N 1
ATOM 602 C CA . LEU A 1 78 ? 18.518 15.592 19.874 1.00 19.90 101 LEU A CA 1
ATOM 603 C C . LEU A 1 78 ? 17.011 15.371 19.804 1.00 18.93 101 LEU A C 1
ATOM 604 O O . LEU A 1 78 ? 16.549 14.251 19.550 1.00 19.04 101 LEU A O 1
ATOM 609 N N . PHE A 1 79 ? 16.228 16.422 20.050 1.00 19.60 102 PHE A N 1
ATOM 610 C CA . PHE A 1 79 ? 14.777 16.286 19.964 1.00 19.92 102 PHE A CA 1
ATOM 611 C C . PHE A 1 79 ? 14.319 15.999 18.538 1.00 30.46 102 PHE A C 1
ATOM 612 O O . PHE A 1 79 ? 13.362 15.245 18.345 1.00 33.15 102 PHE A O 1
ATOM 620 N N . GLU A 1 80 ? 14.981 16.575 17.529 1.00 23.49 103 GLU A N 1
ATOM 621 C CA . GLU A 1 80 ? 14.668 16.205 16.149 1.00 30.44 103 GLU A CA 1
ATOM 622 C C . GLU A 1 80 ? 14.908 14.721 15.920 1.00 27.19 103 GLU A C 1
ATOM 623 O O . GLU A 1 80 ? 14.059 14.021 15.363 1.00 30.81 103 GLU A O 1
ATOM 629 N N . VAL A 1 81 ? 16.049 14.216 16.389 1.00 28.41 104 VAL A N 1
ATOM 630 C CA . VAL A 1 81 ? 16.389 12.809 16.208 1.00 30.10 104 VAL A CA 1
ATOM 631 C C . VAL A 1 81 ? 15.494 11.915 17.058 1.00 33.85 104 VAL A C 1
ATOM 632 O O . VAL A 1 81 ? 15.054 10.853 16.612 1.00 36.00 104 VAL A O 1
ATOM 636 N N . GLY A 1 82 ? 15.219 12.315 18.292 1.00 25.09 105 GLY A N 1
ATOM 637 C CA . GLY A 1 82 ? 14.531 11.422 19.206 1.00 30.20 105 GLY A CA 1
ATOM 638 C C . GLY A 1 82 ? 13.016 11.461 19.116 1.00 28.02 105 GLY A C 1
ATOM 639 O O . GLY A 1 82 ? 12.345 10.540 19.589 1.00 34.21 105 GLY A O 1
ATOM 640 N N . GLY A 1 83 ? 12.471 12.514 18.535 1.00 29.84 106 GLY A N 1
ATOM 641 C CA . GLY A 1 83 ? 11.036 12.679 18.435 1.00 35.05 106 GLY A CA 1
ATOM 642 C C . GLY A 1 83 ? 10.544 13.822 19.309 1.00 33.72 106 GLY A C 1
ATOM 643 O O . GLY A 1 83 ? 11.139 14.156 20.342 1.00 24.53 106 GLY A O 1
ATOM 644 N N . SER A 1 84 ? 9.441 14.427 18.895 1.00 29.86 107 SER A N 1
ATOM 645 C CA . SER A 1 84 ? 8.919 15.572 19.622 1.00 27.18 107 SER A CA 1
ATOM 646 C C . SER A 1 84 ? 8.428 15.151 21.006 1.00 23.86 107 SER A C 1
ATOM 647 O O . SER A 1 84 ? 7.756 14.121 21.144 1.00 22.09 107 SER A O 1
ATOM 650 N N . PRO A 1 85 ? 8.728 15.934 22.044 1.00 22.87 108 PRO A N 1
ATOM 651 C CA . PRO A 1 85 ? 8.208 15.613 23.383 1.00 21.36 108 PRO A CA 1
ATOM 652 C C . PRO A 1 85 ? 6.693 15.639 23.448 1.00 25.27 108 PRO A C 1
ATOM 653 O O . PRO A 1 85 ? 6.115 15.096 24.397 1.00 23.40 108 PRO A O 1
ATOM 657 N N . ALA A 1 86 ? 6.031 16.249 22.460 1.00 24.11 109 ALA A N 1
ATOM 658 C CA . ALA A 1 86 ? 4.574 16.228 22.404 1.00 25.58 109 ALA A CA 1
ATOM 659 C C . ALA A 1 86 ? 4.024 14.816 22.261 1.00 28.30 109 ALA A C 1
ATOM 660 O O . ALA A 1 86 ? 2.886 14.566 22.662 1.00 26.76 109 ALA A O 1
ATOM 662 N N . ASN A 1 87 ? 4.810 13.877 21.716 1.00 23.56 110 ASN A N 1
ATOM 663 C CA . ASN A 1 87 ? 4.330 12.509 21.563 1.00 32.97 110 ASN A CA 1
ATOM 664 C C . ASN A 1 87 ? 5.418 11.479 21.853 1.00 32.00 110 ASN A C 1
ATOM 665 O O . ASN A 1 87 ? 5.277 10.318 21.451 1.00 25.64 110 ASN A O 1
ATOM 670 N N . THR A 1 88 ? 6.500 11.871 22.528 1.00 27.08 111 THR A N 1
ATOM 671 C CA . THR A 1 88 ? 7.615 10.974 22.817 1.00 28.16 111 THR A CA 1
ATOM 672 C C . THR A 1 88 ? 7.956 11.063 24.294 1.00 21.91 111 THR A C 1
ATOM 673 O O . THR A 1 88 ? 8.109 12.166 24.829 1.00 23.01 111 THR A O 1
ATOM 677 N N . ARG A 1 89 ? 8.099 9.913 24.941 1.00 19.06 112 ARG A N 1
ATOM 678 C CA . ARG A 1 89 ? 8.548 9.879 26.327 1.00 21.42 112 ARG A CA 1
ATOM 679 C C . ARG A 1 89 ? 10.069 9.976 26.390 1.00 18.24 112 ARG A C 1
ATOM 680 O O . ARG A 1 89 ? 10.777 9.339 25.607 1.00 16.00 112 ARG A O 1
ATOM 688 N N . TYR A 1 90 ? 10.567 10.780 27.331 1.00 16.48 113 TYR A N 1
ATOM 689 C CA . TYR A 1 90 ? 11.986 11.102 27.414 1.00 14.80 113 TYR A CA 1
ATOM 690 C C . TYR A 1 90 ? 12.478 10.888 28.831 1.00 15.89 113 TYR A C 1
ATOM 691 O O . TYR A 1 90 ? 11.762 11.185 29.795 1.00 14.85 113 TYR A O 1
ATOM 700 N N . LEU A 1 91 ? 13.712 10.392 28.947 1.00 14.45 114 LEU A N 1
ATOM 701 C CA . LEU A 1 91 ? 14.415 10.300 30.218 1.00 11.95 114 LEU A CA 1
ATOM 702 C C . LEU A 1 91 ? 15.816 10.859 30.021 1.00 14.39 114 LEU A C 1
ATOM 703 O O . LEU A 1 91 ? 16.588 10.309 29.231 1.00 16.17 114 LEU A O 1
ATOM 708 N N . PHE A 1 92 ? 16.142 11.944 30.727 1.00 12.41 115 PHE A N 1
ATOM 709 C CA . PHE A 1 92 ? 17.486 12.511 30.698 1.00 11.09 115 PHE A CA 1
ATOM 710 C C . PHE A 1 92 ? 18.254 12.089 31.943 1.00 12.48 115 PHE A C 1
ATOM 711 O O . PHE A 1 92 ? 17.696 12.066 33.041 1.00 11.92 115 PHE A O 1
ATOM 719 N N . LEU A 1 93 ? 19.543 11.787 31.778 1.00 10.72 116 LEU A N 1
ATOM 720 C CA . LEU A 1 93 ? 20.331 11.226 32.864 1.00 11.49 116 LEU A CA 1
ATOM 721 C C . LEU A 1 93 ? 21.224 12.252 33.563 1.00 11.38 116 LEU A C 1
ATOM 722 O O . LEU A 1 93 ? 22.099 11.851 34.334 1.00 14.47 116 LEU A O 1
ATOM 727 N N . GLY A 1 94 ? 21.029 13.545 33.327 1.00 10.57 117 GLY A N 1
ATOM 728 C CA . GLY A 1 94 ? 21.701 14.590 34.102 1.00 8.96 117 GLY A CA 1
ATOM 729 C C . GLY A 1 94 ? 22.813 15.289 33.324 1.00 13.20 117 GLY A C 1
ATOM 730 O O . GLY A 1 94 ? 22.996 15.087 32.122 1.00 13.76 117 GLY A O 1
ATOM 731 N N . ASP A 1 95 ? 23.578 16.120 34.053 1.00 10.93 118 ASP A N 1
ATOM 732 C CA . ASP A 1 95 ? 24.652 16.969 33.492 1.00 11.47 118 ASP A CA 1
ATOM 733 C C . ASP A 1 95 ? 24.102 17.874 32.383 1.00 11.48 118 ASP A C 1
ATOM 734 O O . ASP A 1 95 ? 24.494 17.805 31.213 1.00 13.12 118 ASP A O 1
ATOM 739 N N . TYR A 1 96 ? 23.159 18.729 32.785 1.00 11.38 119 TYR A N 1
ATOM 740 C CA . TYR A 1 96 ? 22.559 19.718 31.895 1.00 10.15 119 TYR A CA 1
ATOM 741 C C . TYR A 1 96 ? 23.408 20.970 31.757 1.00 11.49 119 TYR A C 1
ATOM 742 O O . TYR A 1 96 ? 23.239 21.697 30.777 1.00 16.07 119 TYR A O 1
ATOM 751 N N . VAL A 1 97 ? 24.282 21.241 32.723 1.00 13.93 120 VAL A N 1
ATOM 752 C CA . VAL A 1 97 ? 24.974 22.519 32.820 1.00 15.79 120 VAL A CA 1
ATOM 753 C C . VAL A 1 97 ? 26.483 22.282 32.824 1.00 15.10 120 VAL A C 1
ATOM 754 O O . VAL A 1 97 ? 26.960 21.154 32.978 1.00 14.45 120 VAL A O 1
ATOM 758 N N . ASP A 1 98 ? 27.221 23.386 32.656 1.00 14.61 121 ASP A N 1
ATOM 759 C CA . ASP A 1 98 ? 28.681 23.492 32.685 1.00 16.79 121 ASP A CA 1
ATOM 760 C C . ASP A 1 98 ? 29.297 23.015 31.376 1.00 19.64 121 ASP A C 1
ATOM 761 O O . ASP A 1 98 ? 28.659 22.283 30.603 1.00 17.39 121 ASP A O 1
ATOM 766 N N . ARG A 1 99 ? 30.535 23.455 31.125 1.00 16.47 122 ARG A N 1
ATOM 767 C CA . ARG A 1 99 ? 31.338 23.089 29.960 1.00 19.89 122 ARG A CA 1
ATOM 768 C C . ARG A 1 99 ? 30.855 23.793 28.698 1.00 25.93 122 ARG A C 1
ATOM 769 O O . ARG A 1 99 ? 31.627 24.525 28.074 1.00 26.72 122 ARG A O 1
ATOM 777 N N . GLY A 1 100 ? 29.599 23.605 28.314 1.00 17.74 123 GLY A N 1
ATOM 778 C CA . GLY A 1 100 ? 29.068 24.280 27.147 1.00 17.05 123 GLY A CA 1
ATOM 779 C C . GLY A 1 100 ? 28.789 25.753 27.419 1.00 23.28 123 GLY A C 1
ATOM 780 O O . GLY A 1 100 ? 29.042 26.286 28.501 1.00 20.24 123 GLY A O 1
ATOM 781 N N . TYR A 1 101 ? 28.207 26.410 26.415 1.00 16.39 124 TYR A N 1
ATOM 782 C CA A TYR A 1 101 ? 28.042 27.862 26.434 0.49 23.67 124 TYR A CA 1
ATOM 783 C CA B TYR A 1 101 ? 28.047 27.859 26.454 0.51 23.66 124 TYR A CA 1
ATOM 784 C C . TYR A 1 101 ? 26.633 28.319 26.788 1.00 22.47 124 TYR A C 1
ATOM 785 O O . TYR A 1 101 ? 26.442 29.507 27.101 1.00 21.11 124 TYR A O 1
ATOM 802 N N . PHE A 1 102 ? 25.653 27.429 26.749 1.00 17.56 125 PHE A N 1
ATOM 803 C CA . PHE A 1 102 ? 24.251 27.793 26.904 1.00 17.58 125 PHE A CA 1
ATOM 804 C C . PHE A 1 102 ? 23.585 27.006 28.031 1.00 17.41 125 PHE A C 1
ATOM 805 O O . PHE A 1 102 ? 22.493 26.459 27.864 1.00 18.20 125 PHE A O 1
ATOM 813 N N . SER A 1 103 ? 24.203 26.996 29.217 1.00 16.77 126 SER A N 1
ATOM 814 C CA . SER A 1 103 ? 23.681 26.197 30.325 1.00 21.04 126 SER A CA 1
ATOM 815 C C . SER A 1 103 ? 22.329 26.712 30.818 1.00 19.73 126 SER A C 1
ATOM 816 O O . SER A 1 103 ? 21.400 25.923 31.026 1.00 15.39 126 SER A O 1
ATOM 819 N N . ILE A 1 104 ? 22.194 28.028 31.038 1.00 16.09 127 ILE A N 1
ATOM 820 C CA . ILE A 1 104 ? 20.918 28.478 31.593 1.00 17.15 127 ILE A CA 1
ATOM 821 C C . ILE A 1 104 ? 19.815 28.316 30.558 1.00 18.67 127 ILE A C 1
ATOM 822 O O . ILE A 1 104 ? 18.661 28.043 30.906 1.00 18.08 127 ILE A O 1
ATOM 827 N N . GLU A 1 105 ? 20.151 28.439 29.275 1.00 17.07 128 GLU A N 1
ATOM 828 C CA . GLU A 1 105 ? 19.171 28.209 28.223 1.00 18.56 128 GLU A CA 1
ATOM 829 C C . GLU A 1 105 ? 18.701 26.756 28.207 1.00 20.44 128 GLU A C 1
ATOM 830 O O . GLU A 1 105 ? 17.507 26.485 28.022 1.00 18.77 128 GLU A O 1
ATOM 836 N N . CYS A 1 106 ? 19.621 25.804 28.387 1.00 16.81 129 CYS A N 1
ATOM 837 C CA . CYS A 1 106 ? 19.206 24.403 28.445 1.00 14.72 129 CYS A CA 1
ATOM 838 C C . CYS A 1 106 ? 18.307 24.151 29.646 1.00 15.54 129 CYS A C 1
ATOM 839 O O . CYS A 1 106 ? 17.294 23.455 29.529 1.00 15.74 129 CYS A O 1
ATOM 842 N N . VAL A 1 107 ? 18.664 24.703 30.808 1.00 15.08 130 VAL A N 1
ATOM 843 C CA . VAL A 1 107 ? 17.841 24.531 32.007 1.00 14.52 130 VAL A CA 1
ATOM 844 C C . VAL A 1 107 ? 16.436 25.087 31.781 1.00 18.87 130 VAL A C 1
ATOM 845 O O . VAL A 1 107 ? 15.432 24.414 32.043 1.00 13.95 130 VAL A O 1
ATOM 849 N N . LEU A 1 108 ? 16.340 26.328 31.299 1.00 16.07 131 LEU A N 1
ATOM 850 C CA . LEU A 1 108 ? 15.022 26.947 31.151 1.00 16.60 131 LEU A CA 1
ATOM 851 C C . LEU A 1 108 ? 14.166 26.184 30.150 1.00 15.73 131 LEU A C 1
ATOM 852 O O . LEU A 1 108 ? 12.956 26.008 30.352 1.00 17.71 131 LEU A O 1
ATOM 857 N N . TYR A 1 109 ? 14.779 25.688 29.080 1.00 14.99 132 TYR A N 1
ATOM 858 C CA . TYR A 1 109 ? 14.009 24.962 28.080 1.00 17.72 132 TYR A CA 1
ATOM 859 C C . TYR A 1 109 ? 13.566 23.595 28.591 1.00 18.35 132 TYR A C 1
ATOM 860 O O . TYR A 1 109 ? 12.423 23.183 28.368 1.00 14.65 132 TYR A O 1
ATOM 869 N N . LEU A 1 110 ? 14.453 22.868 29.270 1.00 13.00 133 LEU A N 1
ATOM 870 C CA . LEU A 1 110 ? 14.059 21.551 29.763 1.00 15.05 133 LEU A CA 1
ATOM 871 C C . LEU A 1 110 ? 13.042 21.671 30.895 1.00 14.76 133 LEU A C 1
ATOM 872 O O . LEU A 1 110 ? 12.109 20.855 30.995 1.00 14.11 133 LEU A O 1
ATOM 877 N N . TRP A 1 111 ? 13.199 22.679 31.756 1.00 12.71 134 TRP A N 1
ATOM 878 C CA . TRP A 1 111 ? 12.214 22.888 32.813 1.00 15.79 134 TRP A CA 1
ATOM 879 C C . TRP A 1 111 ? 10.857 23.256 32.222 1.00 16.89 134 TRP A C 1
ATOM 880 O O . TRP A 1 111 ? 9.816 22.783 32.697 1.00 15.81 134 TRP A O 1
ATOM 891 N N . ALA A 1 112 ? 10.853 24.088 31.174 1.00 15.41 135 ALA A N 1
ATOM 892 C CA . ALA A 1 112 ? 9.613 24.409 30.468 1.00 18.67 135 ALA A CA 1
ATOM 893 C C . ALA A 1 112 ? 8.955 23.155 29.900 1.00 17.64 135 ALA A C 1
ATOM 894 O O . ALA A 1 112 ? 7.741 22.966 30.023 1.00 16.25 135 ALA A O 1
ATOM 896 N N . LEU A 1 113 ? 9.748 22.284 29.275 1.00 16.42 136 LEU A N 1
ATOM 897 C CA . LEU A 1 113 ? 9.203 21.033 28.761 1.00 13.52 136 LEU A CA 1
ATOM 898 C C . LEU A 1 113 ? 8.663 20.159 29.889 1.00 19.65 136 LEU A C 1
ATOM 899 O O . LEU A 1 113 ? 7.661 19.463 29.709 1.00 17.09 136 LEU A O 1
ATOM 904 N N . LYS A 1 114 ? 9.320 20.172 31.057 1.00 15.44 137 LYS A N 1
ATOM 905 C CA . LYS A 1 114 ? 8.814 19.384 32.181 1.00 14.33 137 LYS A CA 1
ATOM 906 C C . LYS A 1 114 ? 7.470 19.922 32.667 1.00 14.09 137 LYS A C 1
ATOM 907 O O . LYS A 1 114 ? 6.570 19.144 33.007 1.00 17.05 137 LYS A O 1
ATOM 913 N N . ILE A 1 115 ? 7.318 21.252 32.694 1.00 16.51 138 ILE A N 1
ATOM 914 C CA . ILE A 1 115 ? 6.039 21.865 33.054 1.00 17.22 138 ILE A CA 1
ATOM 915 C C . ILE A 1 115 ? 4.961 21.453 32.061 1.00 19.75 138 ILE A C 1
ATOM 916 O O . ILE A 1 115 ? 3.825 21.141 32.439 1.00 18.91 138 ILE A O 1
ATOM 921 N N . LEU A 1 116 ? 5.305 21.448 30.775 1.00 16.53 139 LEU A N 1
ATOM 922 C CA . LEU A 1 116 ? 4.335 21.165 29.725 1.00 22.37 139 LEU A CA 1
ATOM 923 C C . LEU A 1 116 ? 3.994 19.681 29.647 1.00 23.14 139 LEU A C 1
ATOM 924 O O . LEU A 1 116 ? 2.836 19.326 29.390 1.00 20.47 139 LEU A O 1
ATOM 929 N N . TYR A 1 117 ? 4.979 18.804 29.871 1.00 16.73 140 TYR A N 1
ATOM 930 C CA . TYR A 1 117 ? 4.803 17.350 29.761 1.00 17.75 140 TYR A CA 1
ATOM 931 C C . TYR A 1 117 ? 5.239 16.654 31.049 1.00 17.62 140 TYR A C 1
ATOM 932 O O . TYR A 1 117 ? 6.158 15.829 31.041 1.00 18.55 140 TYR A O 1
ATOM 941 N N . PRO A 1 118 ? 4.571 16.932 32.174 1.00 19.27 141 PRO A N 1
ATOM 942 C CA . PRO A 1 118 ? 5.087 16.443 33.465 1.00 19.27 141 PRO A CA 1
ATOM 943 C C . PRO A 1 118 ? 5.087 14.940 33.598 1.00 19.75 141 PRO A C 1
ATOM 944 O O . PRO A 1 118 ? 5.857 14.407 34.407 1.00 19.89 141 PRO A O 1
ATOM 948 N N . LYS A 1 119 ? 4.271 14.238 32.826 1.00 19.69 142 LYS A N 1
ATOM 949 C CA . LYS A 1 119 ? 4.135 12.799 32.960 1.00 21.78 142 LYS A CA 1
ATOM 950 C C . LYS A 1 119 ? 4.840 12.022 31.859 1.00 17.88 142 LYS A C 1
ATOM 951 O O . LYS A 1 119 ? 4.784 10.793 31.872 1.00 20.76 142 LYS A O 1
ATOM 957 N N . THR A 1 120 ? 5.495 12.693 30.904 1.00 17.02 143 THR A N 1
ATOM 958 C CA . THR A 1 120 ? 6.173 11.983 29.821 1.00 16.86 143 THR A CA 1
ATOM 959 C C . THR A 1 120 ? 7.614 12.414 29.595 1.00 21.77 143 THR A C 1
ATOM 960 O O . THR A 1 120 ? 8.324 11.740 28.844 1.00 21.69 143 THR A O 1
ATOM 964 N N . LEU A 1 121 ? 8.071 13.498 30.209 1.00 17.45 144 LEU A N 1
ATOM 965 C CA . LEU A 1 121 ? 9.465 13.911 30.109 1.00 17.39 144 LEU A CA 1
ATOM 966 C C . LEU A 1 121 ? 10.052 13.894 31.509 1.00 16.05 144 LEU A C 1
ATOM 967 O O . LEU A 1 121 ? 9.494 14.510 32.423 1.00 16.11 144 LEU A O 1
ATOM 972 N N . PHE A 1 122 ? 11.151 13.158 31.687 1.00 14.72 145 PHE A N 1
ATOM 973 C CA . PHE A 1 122 ? 11.734 12.954 33.006 1.00 15.17 145 PHE A CA 1
ATOM 974 C C . PHE A 1 122 ? 13.198 13.369 33.018 1.00 16.25 145 PHE A C 1
ATOM 975 O O . PHE A 1 122 ? 13.918 13.161 32.041 1.00 13.99 145 PHE A O 1
ATOM 983 N N . LEU A 1 123 ? 13.618 13.955 34.134 1.00 13.27 146 LEU A N 1
ATOM 984 C CA . LEU A 1 123 ? 14.958 14.501 34.323 1.00 13.47 146 LEU A CA 1
ATOM 985 C C . LEU A 1 123 ? 15.561 13.894 35.576 1.00 12.68 146 LEU A C 1
ATOM 986 O O . LEU A 1 123 ? 14.942 13.951 36.645 1.00 12.76 146 LEU A O 1
ATOM 991 N N . LEU A 1 124 ? 16.756 13.315 35.452 1.00 12.28 147 LEU A N 1
ATOM 992 C CA . LEU A 1 124 ? 17.516 12.873 36.613 1.00 7.94 147 LEU A CA 1
ATOM 993 C C . LEU A 1 124 ? 18.619 13.880 36.948 1.00 11.66 147 LEU A C 1
ATOM 994 O O . LEU A 1 124 ? 18.993 14.739 36.139 1.00 11.43 147 LEU A O 1
ATOM 999 N N . ARG A 1 125 ? 19.175 13.724 38.148 1.00 12.40 148 ARG A N 1
ATOM 1000 C CA . ARG A 1 125 ? 20.301 14.537 38.579 1.00 11.47 148 ARG A CA 1
ATOM 1001 C C . ARG A 1 125 ? 21.624 13.949 38.082 1.00 13.19 148 ARG A C 1
ATOM 1002 O O . ARG A 1 125 ? 21.854 12.740 38.182 1.00 13.86 148 ARG A O 1
ATOM 1010 N N . GLY A 1 126 ? 22.500 14.810 37.543 1.00 11.04 149 GLY A N 1
ATOM 1011 C CA . GLY A 1 126 ? 23.874 14.434 37.270 1.00 11.90 149 GLY A CA 1
ATOM 1012 C C . GLY A 1 126 ? 24.788 15.061 38.313 1.00 14.83 149 GLY A C 1
ATOM 1013 O O . GLY A 1 126 ? 24.353 15.863 39.137 1.00 13.04 149 GLY A O 1
ATOM 1014 N N . ASN A 1 127 ? 26.076 14.693 38.267 1.00 12.32 150 ASN A N 1
ATOM 1015 C CA . ASN A 1 127 ? 26.983 15.254 39.269 1.00 13.17 150 ASN A CA 1
ATOM 1016 C C . ASN A 1 127 ? 27.180 16.760 39.109 1.00 11.66 150 ASN A C 1
ATOM 1017 O O . ASN A 1 127 ? 27.518 17.432 40.097 1.00 13.84 150 ASN A O 1
ATOM 1022 N N . HIS A 1 128 ? 26.947 17.325 37.918 1.00 10.82 151 HIS A N 1
ATOM 1023 C CA . H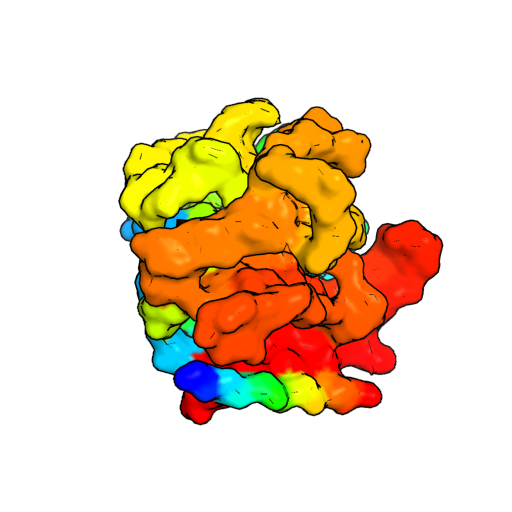IS A 1 128 ? 27.095 18.774 37.785 1.00 10.65 151 HIS A CA 1
ATOM 1024 C C . HIS A 1 128 ? 25.917 19.563 38.341 1.00 15.64 151 HIS A C 1
ATOM 1025 O O . HIS A 1 128 ? 26.034 20.785 38.507 1.00 15.39 151 HIS A O 1
ATOM 1032 N N . GLU A 1 129 ? 24.789 18.915 38.629 1.00 13.96 152 GLU A N 1
ATOM 1033 C CA . GLU A 1 129 ? 23.618 19.633 39.135 1.00 12.53 152 GLU A CA 1
ATOM 1034 C C . GLU A 1 129 ? 23.752 19.849 40.644 1.00 13.09 152 GLU A C 1
ATOM 1035 O O . GLU A 1 129 ? 22.984 19.320 41.452 1.00 13.45 152 GLU A O 1
ATOM 1041 N N . CYS A 1 130 ? 24.753 20.649 41.022 1.00 13.79 153 CYS A N 1
ATOM 1042 C CA . CYS A 1 130 ? 24.997 20.903 42.436 1.00 13.14 153 CYS A CA 1
ATOM 1043 C C . CYS A 1 130 ? 25.726 22.231 42.602 1.00 17.06 153 CYS A C 1
ATOM 1044 O O . CYS A 1 130 ? 26.204 22.832 41.638 1.00 16.30 153 CYS A O 1
ATOM 1047 N N . ARG A 1 131 ? 25.819 22.665 43.863 1.00 13.07 154 ARG A N 1
ATOM 1048 C CA . ARG A 1 131 ? 26.451 23.942 44.177 1.00 14.52 154 ARG A CA 1
ATOM 1049 C C . ARG A 1 131 ? 27.959 23.885 43.952 1.00 15.35 154 ARG A C 1
ATOM 1050 O O . ARG A 1 131 ? 28.550 24.805 43.372 1.00 16.37 154 ARG A O 1
ATOM 1058 N N . HIS A 1 132 ? 28.603 22.811 44.399 1.00 16.54 155 HIS A N 1
ATOM 1059 C CA A HIS A 1 132 ? 30.060 22.767 44.345 0.45 19.13 155 HIS A CA 1
ATOM 1060 C CA B HIS A 1 132 ? 30.060 22.753 44.346 0.55 19.13 155 HIS A CA 1
ATOM 1061 C C . HIS A 1 132 ? 30.570 22.856 42.911 1.00 17.77 155 HIS A C 1
ATOM 1062 O O . HIS A 1 132 ? 31.506 23.610 42.623 1.00 19.05 155 HIS A O 1
ATOM 1075 N N . LEU A 1 133 ? 29.965 22.095 41.991 1.00 16.14 156 LEU A N 1
ATOM 1076 C CA . LEU A 1 133 ? 30.497 22.063 40.630 1.00 16.66 156 LEU A CA 1
ATOM 1077 C C . LEU A 1 133 ? 30.101 23.296 39.829 1.00 17.92 156 LEU A C 1
ATOM 1078 O O . LEU A 1 133 ? 30.893 23.779 39.012 1.00 16.55 156 LEU A O 1
ATOM 1083 N N . THR A 1 134 ? 28.885 23.814 40.028 1.00 16.10 157 THR A N 1
ATOM 1084 C CA . THR A 1 134 ? 28.494 25.001 39.279 1.00 13.56 157 THR A CA 1
ATOM 1085 C C . THR A 1 134 ? 29.227 26.238 39.769 1.00 18.28 157 THR A C 1
ATOM 1086 O O . THR A 1 134 ? 29.344 27.210 39.017 1.00 18.72 157 THR A O 1
ATOM 1090 N N . GLU A 1 135 ? 29.713 26.213 41.011 1.00 18.41 158 GLU A N 1
ATOM 1091 C CA . GLU A 1 135 ? 30.604 27.262 41.499 1.00 24.35 158 GLU A CA 1
ATOM 1092 C C . GLU A 1 135 ? 31.997 27.115 40.902 1.00 23.01 158 GLU A C 1
ATOM 1093 O O . GLU A 1 135 ? 32.645 28.116 40.573 1.00 22.97 158 GLU A O 1
ATOM 1099 N N . TYR A 1 136 ? 32.465 25.875 40.738 1.00 19.26 159 TYR A N 1
ATOM 1100 C CA . TYR A 1 136 ? 33.816 25.646 40.228 1.00 22.62 159 TYR A CA 1
ATOM 1101 C C . TYR A 1 136 ? 33.890 25.899 38.725 1.00 27.65 159 TYR A C 1
ATOM 1102 O O . TYR A 1 136 ? 34.835 26.530 38.238 1.00 25.00 159 TYR A O 1
ATOM 1111 N N . PHE A 1 137 ? 32.906 25.412 37.967 1.00 19.56 160 PHE A N 1
ATOM 1112 C CA . PHE A 1 137 ? 32.820 25.728 36.546 1.00 20.11 160 PHE A CA 1
ATOM 1113 C C . PHE A 1 137 ? 32.090 27.059 36.375 1.00 20.43 160 PHE A C 1
ATOM 1114 O O . PHE A 1 137 ? 32.182 27.925 37.251 1.00 25.07 160 PHE A O 1
ATOM 1122 N N . THR A 1 138 ? 31.358 27.248 35.277 1.00 22.47 161 THR A N 1
ATOM 1123 C CA . THR A 1 138 ? 30.891 28.583 34.931 1.00 25.90 161 THR A CA 1
ATOM 1124 C C . THR A 1 138 ? 29.423 28.854 35.245 1.00 31.11 161 THR A C 1
ATOM 1125 O O . THR A 1 138 ? 29.004 30.012 35.161 1.00 23.09 161 THR A O 1
ATOM 1129 N N . PHE A 1 139 ? 28.628 27.842 35.604 1.00 21.05 162 PHE A N 1
ATOM 1130 C CA . PHE A 1 139 ? 27.183 28.062 35.662 1.00 20.32 162 PHE A CA 1
ATOM 1131 C C . PHE A 1 139 ? 26.814 29.149 36.671 1.00 21.85 162 PHE A C 1
ATOM 1132 O O . PHE A 1 139 ? 25.964 30.002 36.386 1.00 23.18 162 PHE A O 1
ATOM 1140 N N . LYS A 1 140 ? 27.433 29.136 37.853 1.00 19.88 163 LYS A N 1
ATOM 1141 C CA . LYS A 1 140 ? 27.094 30.132 38.868 1.00 21.71 163 LYS A CA 1
ATOM 1142 C C . LYS A 1 140 ? 27.333 31.544 38.363 1.00 25.58 163 LYS A C 1
ATOM 1143 O O . LYS A 1 140 ? 26.516 32.442 38.597 1.00 26.50 163 LYS A O 1
ATOM 1149 N N . GLN A 1 141 ? 28.450 31.758 37.668 1.00 28.39 164 GLN A N 1
ATOM 1150 C CA . GLN A 1 141 ? 28.7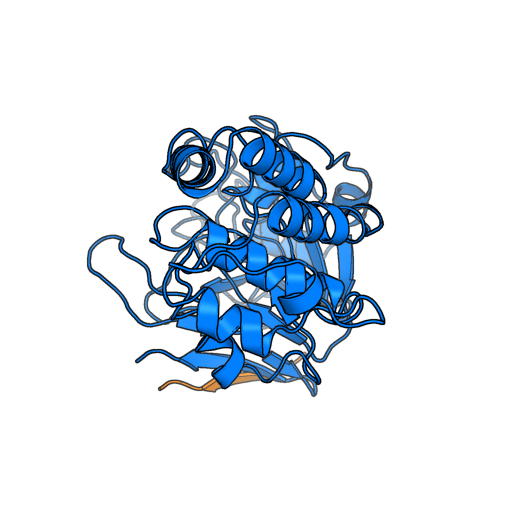57 33.081 37.138 1.00 29.61 164 GLN A CA 1
ATOM 1151 C C . GLN A 1 141 ? 27.781 33.474 36.036 1.00 31.61 164 GLN A C 1
ATOM 1152 O O . GLN A 1 141 ? 27.306 34.614 36.000 1.00 29.90 164 GLN A O 1
ATOM 1158 N N . GLU A 1 142 ? 27.447 32.538 35.146 1.00 26.90 165 GLU A N 1
ATOM 1159 C CA . GLU A 1 142 ? 26.508 32.840 34.069 1.00 26.59 165 GLU A CA 1
ATOM 1160 C C . GLU A 1 142 ? 25.135 33.228 34.609 1.00 26.57 165 GLU A C 1
ATOM 1161 O O . GLU A 1 142 ? 24.505 34.164 34.101 1.00 31.92 165 GLU A O 1
ATOM 1167 N N . CYS A 1 143 ? 24.654 32.524 35.639 1.00 23.71 166 CYS A N 1
ATOM 1168 C CA . CYS A 1 143 ? 23.371 32.877 36.245 1.00 20.67 166 CYS A CA 1
ATOM 1169 C C . CYS A 1 143 ? 23.379 34.307 36.766 1.00 34.47 166 CYS A C 1
ATOM 1170 O O . CYS A 1 143 ? 22.448 35.081 36.506 1.00 31.04 166 CYS A O 1
ATOM 1173 N N . LYS A 1 144 ? 24.406 34.654 37.549 1.00 31.53 167 LYS A N 1
ATOM 1174 C CA . LYS A 1 144 ? 24.507 35.995 38.119 1.00 30.76 167 LYS A CA 1
ATOM 1175 C C . LYS A 1 144 ? 24.574 37.054 37.027 1.00 36.38 167 LYS A C 1
ATOM 1176 O O . LYS A 1 144 ? 23.992 38.137 37.166 1.00 42.63 167 LYS A O 1
ATOM 1182 N N . ILE A 1 145 ? 25.295 36.764 35.943 1.00 29.03 168 ILE A N 1
ATOM 1183 C CA . ILE A 1 145 ? 25.421 37.714 34.840 1.00 26.82 168 ILE A CA 1
ATOM 1184 C C . ILE A 1 145 ? 24.075 37.934 34.162 1.00 36.37 168 ILE A C 1
ATOM 1185 O O . ILE A 1 145 ? 23.538 39.047 34.155 1.00 33.91 168 ILE A O 1
ATOM 1190 N N . LYS A 1 146 ? 23.517 36.872 33.570 1.00 26.64 169 LYS A N 1
ATOM 1191 C CA . LYS A 1 146 ? 22.323 36.985 32.734 1.00 31.43 169 LYS A CA 1
ATOM 1192 C C . LYS A 1 146 ? 21.052 37.192 33.536 1.00 33.71 169 LYS A C 1
ATOM 1193 O O . LYS A 1 146 ? 20.072 37.724 33.000 1.00 33.47 169 LYS A O 1
ATOM 1199 N N . TYR A 1 147 ? 21.044 36.775 34.795 1.00 25.38 170 TYR A N 1
ATOM 1200 C CA . TYR A 1 147 ? 19.860 36.897 35.622 1.00 26.75 170 TYR A CA 1
ATOM 1201 C C . TYR A 1 147 ? 20.246 37.465 36.976 1.00 36.84 170 TYR A C 1
ATOM 1202 O O . TYR A 1 147 ? 20.399 38.682 37.112 1.00 41.14 170 TYR A O 1
ATOM 1211 N N . SER A 1 148 ? 20.429 36.614 37.975 1.00 33.44 171 SER A N 1
ATOM 1212 C CA . SER A 1 148 ? 20.755 37.109 39.305 1.00 35.50 171 SER A CA 1
ATOM 1213 C C . SER A 1 148 ? 21.154 35.928 40.170 1.00 35.50 171 SER A C 1
ATOM 1214 O O . SER A 1 148 ? 20.958 34.767 39.803 1.00 31.80 171 SER A O 1
ATOM 1217 N N . GLU A 1 149 ? 21.695 36.249 41.342 1.00 30.69 172 GLU A N 1
ATOM 1218 C CA . GLU A 1 149 ? 21.994 35.223 42.327 1.00 31.56 172 GLU A CA 1
ATOM 1219 C C . GLU A 1 149 ? 20.726 34.533 42.813 1.00 32.29 172 GLU A C 1
ATOM 1220 O O . GLU A 1 149 ? 20.763 33.345 43.148 1.00 29.93 172 GLU A O 1
ATOM 1226 N N . ARG A 1 150 ? 19.597 35.253 42.852 1.00 27.63 173 ARG A N 1
ATOM 1227 C CA . ARG A 1 150 ? 18.332 34.616 43.204 1.00 28.80 173 ARG A CA 1
ATOM 1228 C C . ARG A 1 150 ? 17.968 33.536 42.194 1.00 25.32 173 ARG A C 1
ATOM 1229 O O . ARG A 1 150 ? 17.422 32.489 42.563 1.00 25.52 173 ARG A O 1
ATOM 1231 N N . VAL A 1 151 ? 18.256 33.776 40.915 1.00 24.59 174 VAL A N 1
ATOM 1232 C CA . VAL A 1 151 ? 17.995 32.760 39.904 1.00 24.22 174 VAL A CA 1
ATOM 1233 C C . VAL A 1 151 ? 18.954 31.584 40.060 1.00 29.79 174 VAL A C 1
ATOM 1234 O O . VAL A 1 151 ? 18.558 30.421 39.908 1.00 21.18 174 VAL A O 1
ATOM 1238 N N . TYR A 1 152 ? 20.224 31.858 40.372 1.00 26.51 175 TYR A N 1
ATOM 1239 C CA . TYR A 1 152 ? 21.155 30.770 40.661 1.00 23.56 175 TYR A CA 1
ATOM 1240 C C . TYR A 1 152 ? 20.672 29.944 41.846 1.00 23.98 175 TYR A C 1
ATOM 1241 O O . TYR A 1 152 ? 20.631 28.707 41.784 1.00 17.89 175 TYR A O 1
ATOM 1250 N N . ASP A 1 153 ? 20.295 30.614 42.938 1.00 19.55 176 ASP A N 1
ATOM 1251 C CA . ASP A 1 153 ? 19.817 29.905 44.121 1.00 25.61 176 ASP A CA 1
ATOM 1252 C C . ASP A 1 153 ? 18.576 29.075 4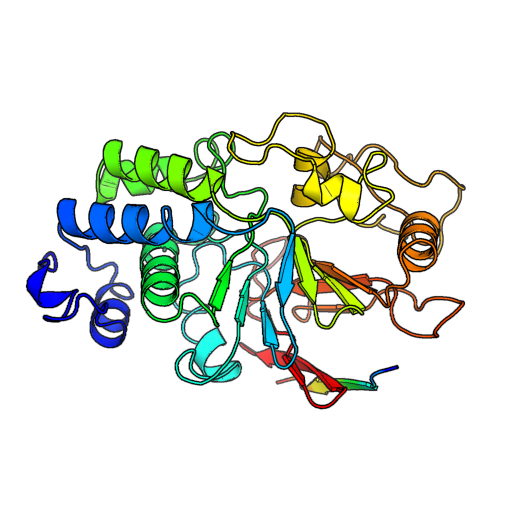3.810 1.00 18.49 176 ASP A C 1
ATOM 1253 O O . ASP A 1 153 ? 18.407 27.974 44.348 1.00 21.60 176 ASP A O 1
ATOM 1258 N N . ALA A 1 154 ? 17.690 29.592 42.954 1.00 23.40 177 ALA A N 1
ATOM 1259 C CA . ALA A 1 154 ? 16.497 28.837 42.581 1.00 21.93 177 ALA A CA 1
ATOM 1260 C C . ALA A 1 154 ? 16.870 27.578 41.800 1.00 18.01 177 ALA A C 1
ATOM 1261 O O . ALA A 1 154 ? 16.269 26.513 42.000 1.00 17.65 177 ALA A O 1
ATOM 1263 N N . CYS A 1 155 ? 17.860 27.689 40.907 1.00 15.17 178 CYS A N 1
ATOM 1264 C CA . CYS A 1 155 ? 18.351 26.518 40.184 1.00 17.04 178 CYS A CA 1
ATOM 1265 C C . CYS A 1 155 ? 18.953 25.498 41.135 1.00 15.70 178 CYS A C 1
ATOM 1266 O O . CYS A 1 155 ? 18.741 24.288 40.976 1.00 15.36 178 CYS A O 1
ATOM 1269 N N . MET A 1 156 ? 19.710 25.966 42.134 1.00 14.94 179 MET A N 1
ATOM 1270 C CA . MET A 1 156 ? 20.298 25.042 43.097 1.00 14.87 179 MET A CA 1
ATOM 1271 C C . MET A 1 156 ? 19.217 24.319 43.882 1.00 18.01 179 MET A C 1
ATOM 1272 O O . MET A 1 156 ? 19.300 23.105 44.086 1.00 15.02 179 MET A O 1
ATOM 1277 N N . ASP A 1 157 ? 18.189 25.047 44.330 1.00 18.70 180 ASP A N 1
ATOM 1278 C CA . ASP A 1 157 ? 17.069 24.393 44.997 1.00 19.00 180 ASP A CA 1
ATOM 1279 C C . ASP A 1 157 ? 16.329 23.453 44.046 1.00 15.37 180 ASP A C 1
ATOM 1280 O O . ASP A 1 157 ? 15.880 22.375 44.455 1.00 16.54 180 ASP A O 1
ATOM 1285 N N . ALA A 1 158 ? 16.178 23.851 42.778 1.00 14.27 181 ALA A N 1
ATOM 1286 C CA . ALA A 1 158 ? 15.512 22.972 41.817 1.00 16.63 181 ALA A CA 1
ATOM 1287 C C . ALA A 1 158 ? 16.322 21.708 41.582 1.00 16.36 181 ALA A C 1
ATOM 1288 O O . ALA A 1 158 ? 15.757 20.610 41.493 1.00 15.25 181 ALA A O 1
ATOM 1290 N N . PHE A 1 159 ? 17.647 21.841 41.468 1.00 15.23 182 PHE A N 1
ATOM 1291 C CA . PHE A 1 159 ? 18.491 20.663 41.272 1.00 17.13 182 PHE A CA 1
ATOM 1292 C C . PHE A 1 159 ? 18.368 19.684 42.438 1.00 16.01 182 PHE A C 1
ATOM 1293 O O . PHE A 1 159 ? 18.389 18.463 42.232 1.00 14.49 182 PHE A O 1
ATOM 1301 N N . ASP A 1 160 ? 18.249 20.201 43.674 1.00 12.44 183 ASP A N 1
ATOM 1302 C CA . ASP A 1 160 ? 18.026 19.345 44.838 1.00 16.29 183 ASP A CA 1
ATOM 1303 C C . ASP A 1 160 ? 16.791 18.474 44.663 1.00 15.03 183 ASP A C 1
ATOM 1304 O O . ASP A 1 160 ? 16.704 17.400 45.264 1.00 15.25 183 ASP A O 1
ATOM 1309 N N . CYS A 1 161 ? 15.813 18.940 43.887 1.00 15.77 184 CYS A N 1
ATOM 1310 C CA . CYS A 1 161 ? 14.576 18.195 43.672 1.00 16.41 184 CYS A CA 1
ATOM 1311 C C . CYS A 1 161 ? 14.697 17.121 42.601 1.00 13.27 184 CYS A C 1
ATOM 1312 O O . CYS A 1 161 ? 13.798 16.277 42.503 1.00 12.75 184 CYS A O 1
ATOM 1315 N N . LEU A 1 162 ? 15.775 17.118 41.813 1.00 15.31 185 LEU A N 1
ATOM 1316 C CA . LEU A 1 162 ? 15.894 16.147 40.723 1.00 12.44 185 LEU A CA 1
ATOM 1317 C C . LEU A 1 162 ? 15.906 14.718 41.262 1.00 12.54 185 LEU A C 1
ATOM 1318 O O . LEU A 1 162 ? 16.683 14.411 42.177 1.00 14.66 185 LEU A O 1
ATOM 1323 N N . PRO A 1 163 ? 15.081 13.821 40.724 1.00 11.64 186 PRO A N 1
ATOM 1324 C CA . PRO A 1 163 ? 15.201 12.402 41.080 1.00 11.91 186 PRO A CA 1
ATOM 1325 C C . PRO A 1 163 ? 16.598 11.869 40.781 1.00 15.07 186 PRO A C 1
ATOM 1326 O O . PRO A 1 163 ? 17.344 12.413 39.959 1.00 12.98 186 PRO A O 1
ATOM 1330 N N . LEU A 1 164 ? 16.951 10.783 41.469 1.00 14.09 187 LEU A N 1
ATOM 1331 C CA . LEU A 1 164 ? 18.293 10.220 41.369 1.00 11.82 187 LEU A CA 1
ATOM 1332 C C . LEU A 1 164 ? 18.402 9.070 40.383 1.00 12.28 187 LEU A C 1
ATOM 1333 O O . LEU A 1 164 ? 19.511 8.779 39.915 1.00 11.65 187 LEU A O 1
ATOM 1338 N N . ALA A 1 165 ? 17.293 8.417 40.055 1.00 11.30 188 ALA A N 1
ATOM 1339 C CA . ALA A 1 165 ? 17.395 7.200 39.267 1.00 14.24 188 ALA A CA 1
ATOM 1340 C C . ALA A 1 165 ? 16.039 6.892 38.665 1.00 13.48 188 ALA A C 1
ATOM 1341 O O . ALA A 1 165 ? 15.010 7.445 39.074 1.00 13.99 188 ALA A O 1
ATOM 1343 N N . ALA A 1 166 ? 16.046 5.974 37.697 1.00 13.38 189 ALA A N 1
ATOM 1344 C CA . ALA A 1 166 ? 14.809 5.506 37.088 1.00 15.07 189 ALA A CA 1
ATOM 1345 C C . ALA A 1 166 ? 14.861 3.999 36.943 1.00 19.38 189 ALA A C 1
ATOM 1346 O O . ALA A 1 166 ? 15.890 3.436 36.565 1.00 14.97 189 ALA A O 1
ATOM 1348 N N . LEU A 1 167 ? 13.753 3.353 37.262 1.00 14.28 190 LEU A N 1
ATOM 1349 C CA . LEU A 1 167 ? 13.556 1.949 36.937 1.00 17.97 190 LEU A CA 1
ATOM 1350 C C . LEU A 1 167 ? 12.735 1.911 35.653 1.00 19.95 190 LEU A C 1
ATOM 1351 O O . LEU A 1 167 ? 11.571 2.324 35.645 1.00 17.88 190 LEU A O 1
ATOM 1356 N N . MET A 1 168 ? 13.340 1.437 34.565 1.00 18.11 191 MET A N 1
ATOM 1357 C CA . MET A 1 168 ? 12.743 1.572 33.243 1.00 18.02 191 MET A CA 1
ATOM 1358 C C . MET A 1 168 ? 12.253 0.212 32.764 1.00 16.24 191 MET A C 1
ATOM 1359 O O . MET A 1 168 ? 13.025 -0.753 32.707 1.00 18.32 191 MET A O 1
ATOM 1364 N N . ASN A 1 169 ? 10.953 0.141 32.473 1.00 20.81 192 ASN A N 1
ATOM 1365 C CA . ASN A 1 169 ? 10.285 -1.075 32.017 1.00 19.75 192 ASN A CA 1
ATOM 1366 C C . ASN A 1 169 ? 10.512 -2.250 32.961 1.00 23.53 192 ASN A C 1
ATOM 1367 O O . ASN A 1 169 ? 10.491 -3.409 32.536 1.00 22.74 192 ASN A O 1
ATOM 1372 N N . GLN A 1 170 ? 10.748 -1.961 34.242 1.00 17.44 193 GLN A N 1
ATOM 1373 C CA . GLN A 1 170 ? 11.047 -2.979 35.251 1.00 19.12 193 GLN A CA 1
ATOM 1374 C C . GLN A 1 170 ? 12.254 -3.840 34.871 1.00 23.92 193 GLN A C 1
ATOM 1375 O O . GLN A 1 170 ? 12.450 -4.930 35.422 1.00 21.79 193 GLN A O 1
ATOM 1381 N N . GLN A 1 171 ? 13.092 -3.352 33.960 1.00 20.33 194 GLN A N 1
ATOM 1382 C CA . GLN A 1 171 ? 14.250 -4.091 33.470 1.00 17.60 194 GLN A CA 1
ATOM 1383 C C . GLN A 1 171 ? 15.573 -3.363 33.638 1.00 18.68 194 GLN A C 1
ATOM 1384 O O . GLN A 1 171 ? 16.610 -4.021 33.752 1.00 17.23 194 GLN A O 1
ATOM 1390 N N . PHE A 1 172 ? 15.578 -2.032 33.596 1.00 14.90 195 PHE A N 1
ATOM 1391 C CA . PHE A 1 172 ? 16.817 -1.267 33.551 1.00 13.48 195 PHE A CA 1
ATOM 1392 C C . PHE A 1 172 ? 16.860 -0.287 34.709 1.00 12.98 195 PHE A C 1
ATOM 1393 O O . PHE A 1 172 ? 15.884 0.428 34.957 1.00 16.96 195 PHE A O 1
ATOM 1401 N N . LEU A 1 173 ? 17.995 -0.240 35.392 1.00 13.59 196 LEU A N 1
ATOM 1402 C CA . LEU A 1 173 ? 18.274 0.838 36.325 1.00 13.43 196 LEU A CA 1
ATOM 1403 C C . LEU A 1 173 ? 19.041 1.906 35.563 1.00 13.71 196 LEU A C 1
ATOM 1404 O O . LEU A 1 173 ? 20.078 1.612 34.953 1.00 14.35 196 LEU A O 1
ATOM 1409 N N . CYS A 1 174 ? 18.523 3.129 35.580 1.00 13.24 197 CYS A N 1
ATOM 1410 C CA . CYS A 1 174 ? 19.126 4.246 34.867 1.00 13.32 197 CYS A CA 1
ATOM 1411 C C . CYS A 1 174 ? 19.590 5.276 35.883 1.00 12.73 197 CYS A C 1
ATOM 1412 O O . CYS A 1 174 ? 18.798 5.706 36.721 1.00 10.82 197 CYS A O 1
ATOM 1415 N N . VAL A 1 175 ? 20.860 5.677 35.793 1.00 11.40 198 VAL A N 1
ATOM 1416 C CA . VAL A 1 175 ? 21.470 6.654 36.697 1.00 9.84 198 VAL A CA 1
ATOM 1417 C C . VAL A 1 175 ? 22.500 7.447 35.898 1.00 12.75 198 VAL A C 1
ATOM 1418 O O . VAL A 1 175 ? 22.918 7.048 34.817 1.00 11.48 198 VAL A O 1
ATOM 1422 N N . HIS A 1 176 ? 22.933 8.582 36.434 1.00 10.78 199 HIS A N 1
ATOM 1423 C CA . HIS A 1 176 ? 23.990 9.309 35.744 1.00 13.39 199 HIS A CA 1
ATOM 1424 C C . HIS A 1 176 ? 25.310 8.550 35.807 1.00 11.09 199 HIS A C 1
ATOM 1425 O O . HIS A 1 176 ? 25.950 8.305 34.775 1.00 11.16 199 HIS A O 1
ATOM 1432 N N . GLY A 1 177 ? 25.731 8.168 37.011 1.00 10.71 200 GLY A N 1
ATOM 1433 C CA . GLY A 1 177 ? 27.058 7.616 37.210 1.00 10.41 200 GLY A CA 1
ATOM 1434 C C . GLY A 1 177 ? 27.059 6.109 37.333 1.00 16.46 200 GLY A C 1
ATOM 1435 O O . GLY A 1 177 ? 27.586 5.417 36.463 1.00 11.69 200 GLY A O 1
ATOM 1436 N N . GLY A 1 178 ? 26.489 5.581 38.410 1.00 13.82 201 GLY A N 1
ATOM 1437 C CA . GLY A 1 178 ? 26.484 4.143 38.545 1.00 12.56 201 GLY A CA 1
ATOM 1438 C C . GLY A 1 178 ? 26.107 3.643 39.919 1.00 15.16 201 GLY A C 1
ATOM 1439 O O . GLY A 1 178 ? 25.204 4.184 40.567 1.00 15.47 201 GLY A O 1
ATOM 1440 N N . LEU A 1 179 ? 26.792 2.587 40.356 1.00 13.35 202 LEU A N 1
ATOM 1441 C CA . LEU A 1 179 ? 26.452 1.866 41.570 1.00 14.91 202 LEU A CA 1
ATOM 1442 C C . LEU A 1 179 ? 27.270 2.381 42.752 1.00 16.81 202 LEU A C 1
ATOM 1443 O O . LEU A 1 179 ? 28.137 3.246 42.617 1.00 16.53 202 LEU A O 1
ATOM 1448 N N . SER A 1 180 ? 27.003 1.798 43.927 1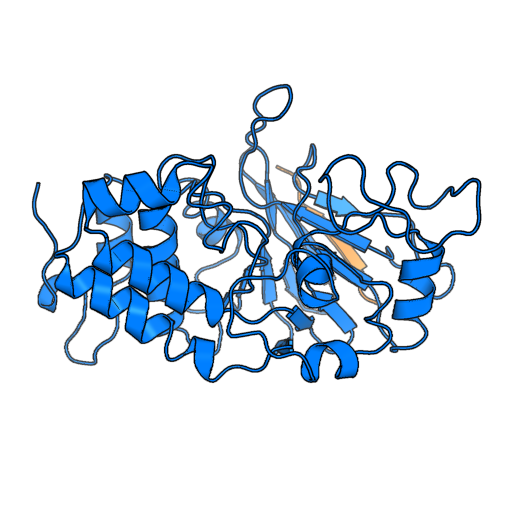.00 18.84 203 SER A N 1
ATOM 1449 C CA . SER A 1 180 ? 27.576 2.190 45.204 1.00 18.31 203 SER A CA 1
ATOM 1450 C C . SER A 1 180 ? 27.780 0.934 46.031 1.00 18.84 203 SER A C 1
ATOM 1451 O O . SER A 1 180 ? 26.919 0.047 45.992 1.00 17.99 203 SER A O 1
ATOM 1454 N N . PRO A 1 181 ? 28.849 0.845 46.827 1.00 18.91 204 PRO A N 1
ATOM 1455 C CA . PRO A 1 181 ? 28.933 -0.269 47.784 1.00 22.17 204 PRO A CA 1
ATOM 1456 C C . PRO A 1 181 ? 27.793 -0.261 48.780 1.00 23.32 204 PRO A C 1
ATOM 1457 O O . PRO A 1 181 ? 27.531 -1.295 49.405 1.00 24.20 204 PRO A O 1
ATOM 1461 N N . GLU A 1 182 ? 27.073 0.854 48.918 1.00 21.09 205 GLU A N 1
ATOM 1462 C CA . GLU A 1 182 ? 25.939 0.938 49.828 1.00 25.71 205 GLU A CA 1
ATOM 1463 C C . GLU A 1 182 ? 24.591 0.918 49.111 1.00 25.33 205 GLU A C 1
ATOM 1464 O O . GLU A 1 182 ? 23.573 1.279 49.707 1.00 27.36 205 GLU A O 1
ATOM 1470 N N . ILE A 1 183 ? 24.556 0.514 47.852 1.00 21.08 206 ILE A N 1
ATOM 1471 C CA . ILE A 1 183 ? 23.304 0.364 47.125 1.00 19.72 206 ILE A CA 1
ATOM 1472 C C . ILE A 1 183 ? 23.284 -1.056 46.586 1.00 22.12 206 ILE A C 1
ATOM 1473 O O . ILE A 1 183 ? 23.880 -1.354 45.542 1.00 22.42 206 ILE A O 1
ATOM 1478 N N . ASN A 1 184 ? 22.637 -1.951 47.327 1.00 22.02 207 ASN A N 1
ATOM 1479 C CA . ASN A 1 184 ? 22.544 -3.339 46.924 1.00 19.41 207 ASN A CA 1
ATOM 1480 C C . ASN A 1 184 ? 21.148 -3.728 46.485 1.00 21.61 207 ASN A C 1
ATOM 1481 O O . ASN A 1 184 ? 20.987 -4.773 45.849 1.00 23.56 207 ASN A O 1
ATOM 1486 N N . THR A 1 185 ? 20.144 -2.907 46.781 1.00 19.33 208 THR A N 1
ATOM 1487 C CA . THR A 1 185 ? 18.777 -3.158 46.348 1.00 19.56 208 THR A CA 1
ATOM 1488 C C . THR A 1 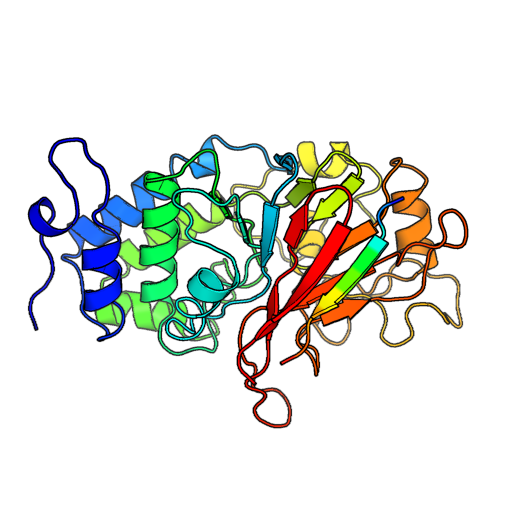185 ? 18.175 -1.858 45.846 1.00 21.22 208 THR A C 1
ATOM 1489 O O . THR A 1 185 ? 18.676 -0.768 46.137 1.00 19.79 208 THR A O 1
ATOM 1493 N N . LEU A 1 186 ? 17.069 -1.970 45.107 1.00 19.31 209 LEU A N 1
ATOM 1494 C CA . LEU A 1 186 ? 16.388 -0.752 44.676 1.00 19.98 209 LEU A CA 1
ATOM 1495 C C . LEU A 1 186 ? 15.845 0.034 45.869 1.00 26.99 209 LEU A C 1
ATOM 1496 O O . LEU A 1 186 ? 15.823 1.270 45.837 1.00 18.50 209 LEU A O 1
ATOM 1501 N N . ASP A 1 187 ? 15.432 -0.656 46.943 1.00 20.81 210 ASP A N 1
ATOM 1502 C CA . ASP A 1 187 ? 14.984 0.058 48.138 1.00 23.27 210 ASP A CA 1
ATOM 1503 C C . ASP A 1 187 ? 16.087 0.924 48.731 1.00 18.43 210 ASP A C 1
ATOM 1504 O O . ASP A 1 187 ? 15.796 1.948 49.363 1.00 23.03 210 ASP A O 1
ATOM 1509 N N . ASP A 1 188 ? 17.353 0.535 48.548 1.00 19.69 211 ASP A N 1
ATOM 1510 C CA . ASP A 1 188 ? 18.447 1.375 49.026 1.00 17.28 211 ASP A CA 1
ATOM 1511 C C . ASP A 1 188 ? 18.410 2.759 48.383 1.00 22.42 211 ASP A C 1
ATOM 1512 O O . ASP A 1 188 ? 18.788 3.750 49.019 1.00 20.72 211 ASP A O 1
ATOM 1517 N N . ILE A 1 189 ? 17.971 2.844 47.128 1.00 17.67 212 ILE A N 1
ATOM 1518 C CA . ILE A 1 189 ? 17.815 4.146 46.480 1.00 18.26 212 ILE A CA 1
ATOM 1519 C C . ILE A 1 189 ? 16.573 4.852 47.013 1.00 16.55 212 ILE A C 1
ATOM 1520 O O . ILE A 1 189 ? 16.580 6.066 47.257 1.00 17.20 212 ILE A O 1
ATOM 1525 N N . ARG A 1 190 ? 15.489 4.100 47.203 1.00 17.14 213 ARG A N 1
ATOM 1526 C CA . ARG A 1 190 ? 14.229 4.700 47.631 1.00 18.67 213 ARG A CA 1
ATOM 1527 C C . ARG A 1 190 ? 14.344 5.374 48.993 1.00 18.83 213 ARG A C 1
ATOM 1528 O O . ARG A 1 190 ? 13.638 6.354 49.254 1.00 20.38 213 ARG A O 1
ATOM 1536 N N . LYS A 1 191 ? 15.218 4.870 49.874 1.00 19.90 214 LYS A N 1
ATOM 1537 C CA . LYS A 1 191 ? 15.293 5.365 51.249 1.00 23.05 214 LYS A CA 1
ATOM 1538 C C . LYS A 1 191 ? 16.164 6.609 51.403 1.00 29.79 214 LYS A C 1
ATOM 1539 O O . LYS A 1 191 ? 16.198 7.196 52.493 1.00 21.59 214 LYS A O 1
ATOM 1545 N N . LEU A 1 192 ? 16.864 7.027 50.355 1.00 19.38 215 LEU A N 1
ATOM 1546 C CA . LEU A 1 192 ? 17.733 8.192 50.453 1.00 21.02 215 LEU A CA 1
ATOM 1547 C C . LEU A 1 192 ? 16.931 9.475 50.635 1.00 20.24 215 LEU A C 1
ATOM 1548 O O . LEU A 1 192 ? 15.799 9.610 50.158 1.00 20.45 215 LEU A O 1
ATOM 1553 N N . ASP A 1 193 ? 17.546 10.435 51.323 1.00 22.63 216 ASP A N 1
ATOM 1554 C CA . ASP A 1 193 ? 17.099 11.822 51.306 1.00 20.53 216 ASP A CA 1
ATOM 1555 C C . ASP A 1 193 ? 17.873 12.544 50.206 1.00 17.82 216 ASP A C 1
ATOM 1556 O O . ASP A 1 193 ? 19.069 12.835 50.365 1.00 19.38 216 ASP A O 1
ATOM 1561 N N . ARG A 1 194 ? 17.200 12.845 49.091 1.00 16.53 217 ARG A N 1
ATOM 1562 C CA . ARG A 1 194 ? 17.883 13.478 47.967 1.00 15.82 217 ARG A CA 1
ATOM 1563 C C . ARG A 1 194 ? 17.834 14.996 48.010 1.00 17.54 217 ARG A C 1
ATOM 1564 O O . ARG A 1 194 ? 18.523 15.647 47.210 1.00 15.56 217 ARG A O 1
ATOM 1572 N N . PHE A 1 195 ? 17.041 15.587 48.907 1.00 17.56 218 PHE A N 1
ATOM 1573 C CA . PHE A 1 195 ? 16.780 17.026 48.844 1.00 15.57 218 PHE A CA 1
ATOM 1574 C C . PHE A 1 195 ? 17.893 17.783 49.564 1.00 25.87 218 PHE A C 1
ATOM 1575 O O . PHE A 1 195 ? 17.704 18.392 50.621 1.00 20.25 218 PHE A O 1
ATOM 1583 N N . LYS A 1 196 ? 19.069 17.761 48.938 1.00 14.78 219 LYS A N 1
ATOM 1584 C CA . LYS A 1 196 ? 20.255 18.368 49.518 1.00 15.22 219 LYS A CA 1
ATOM 1585 C C . LYS A 1 196 ? 21.361 18.414 48.474 1.00 17.49 219 LYS A C 1
ATOM 1586 O O . LYS A 1 196 ? 21.309 17.728 47.444 1.00 15.81 219 LYS A O 1
ATOM 1592 N N . GLU A 1 197 ? 22.363 19.231 48.761 1.00 14.68 220 GLU A N 1
ATOM 1593 C CA . GLU A 1 197 ? 23.625 19.147 48.036 1.00 16.89 220 GLU A CA 1
ATOM 1594 C C . GLU A 1 197 ? 24.191 17.731 48.168 1.00 15.19 220 GLU A C 1
ATOM 1595 O O . GLU A 1 197 ? 24.159 17.161 49.268 1.00 17.75 220 GLU A O 1
ATOM 1601 N N . PRO A 1 198 ? 24.680 17.118 47.087 1.00 16.09 221 PRO A N 1
ATOM 1602 C CA . PRO A 1 198 ? 25.222 15.760 47.195 1.00 15.65 221 PRO A CA 1
ATOM 1603 C C . PRO A 1 198 ? 26.388 15.742 48.163 1.00 17.82 221 PRO A C 1
ATOM 1604 O O . PRO A 1 198 ? 27.289 16.588 48.061 1.00 17.72 221 PRO A O 1
ATOM 1608 N N . PRO A 1 199 ? 26.396 14.826 49.131 1.00 18.48 222 PRO A N 1
ATOM 1609 C CA . PRO A 1 199 ? 27.518 14.772 50.082 1.00 20.65 222 PRO A CA 1
ATOM 1610 C C . PRO A 1 199 ? 28.821 14.428 49.374 1.00 22.79 222 PRO A C 1
ATOM 1611 O O . PRO A 1 199 ? 28.849 13.991 48.222 1.00 17.37 222 PRO A O 1
ATOM 1615 N N . ALA A 1 200 ? 29.923 14.619 50.098 1.00 17.95 223 ALA A N 1
ATOM 1616 C CA . ALA A 1 200 ? 31.245 14.321 49.552 1.00 18.60 223 ALA A CA 1
ATOM 1617 C C . ALA A 1 200 ? 31.484 12.822 49.389 1.00 19.09 223 ALA A C 1
ATOM 1618 O O . ALA A 1 200 ? 32.368 12.425 48.616 1.00 18.58 223 ALA A O 1
ATOM 1620 N N . TYR A 1 201 ? 30.725 11.991 50.097 1.00 16.62 224 TYR A N 1
ATOM 1621 C CA . TYR A 1 201 ? 30.827 10.539 50.012 1.00 17.66 224 TYR A CA 1
ATOM 1622 C C . TYR A 1 201 ? 29.480 9.948 50.397 1.00 17.54 224 TYR A C 1
ATOM 1623 O O . TYR A 1 201 ? 28.623 10.633 50.964 1.00 18.46 224 TYR A O 1
ATOM 1632 N N . GLY A 1 202 ? 29.296 8.666 50.084 1.00 15.82 225 GLY A N 1
ATOM 1633 C CA . GLY A 1 202 ? 28.066 7.976 50.412 1.00 16.46 225 GLY A CA 1
ATOM 1634 C C . GLY A 1 202 ? 27.254 7.588 49.184 1.00 19.29 225 GLY A C 1
ATOM 1635 O O . GLY A 1 202 ? 27.630 7.881 48.047 1.00 16.78 225 GLY A O 1
ATOM 1636 N N . PRO A 1 203 ? 26.113 6.928 49.405 1.00 18.20 226 PRO A N 1
ATOM 1637 C CA . PRO A 1 203 ? 25.350 6.357 48.270 1.00 17.18 226 PRO A CA 1
ATOM 1638 C C . PRO A 1 203 ? 24.865 7.390 47.266 1.00 15.77 226 PRO A C 1
ATOM 1639 O O . PRO A 1 203 ? 24.930 7.150 46.053 1.00 15.73 226 PRO A O 1
ATOM 1643 N N . MET A 1 204 ? 24.358 8.532 47.735 1.00 16.32 227 MET A N 1
ATOM 1644 C CA . MET A 1 204 ? 23.913 9.567 46.805 1.00 16.22 227 MET A CA 1
ATOM 1645 C C . MET A 1 204 ? 25.073 10.075 45.963 1.00 16.80 227 MET A C 1
ATOM 1646 O O . MET A 1 204 ? 24.944 10.258 44.745 1.00 17.80 227 MET A O 1
ATOM 1651 N N . CYS A 1 205 ? 26.215 10.331 46.602 1.00 15.00 228 CYS A N 1
ATOM 1652 C CA . CYS A 1 205 ? 27.415 10.696 45.858 1.00 14.60 228 CYS A CA 1
ATOM 1653 C C . CYS A 1 205 ? 27.732 9.655 44.788 1.00 14.91 228 CYS A C 1
ATOM 1654 O O . CYS A 1 205 ? 27.966 9.997 43.622 1.00 12.50 228 CYS A O 1
ATOM 1657 N N . ASP A 1 206 ? 27.725 8.370 45.166 1.00 14.50 229 ASP A N 1
ATOM 1658 C CA . ASP A 1 206 ? 28.179 7.328 44.245 1.00 14.55 229 ASP A CA 1
ATOM 1659 C C . ASP A 1 206 ? 27.253 7.200 43.039 1.00 15.87 229 ASP A C 1
ATOM 1660 O O . ASP A 1 206 ? 27.718 6.951 41.921 1.00 15.11 229 ASP A O 1
ATOM 1665 N N . ILE A 1 207 ? 25.937 7.310 43.256 1.00 12.19 230 ILE A N 1
ATOM 1666 C CA . ILE A 1 207 ? 24.992 7.256 42.139 1.00 15.93 230 ILE A CA 1
ATOM 1667 C C . ILE A 1 207 ? 25.367 8.276 41.075 1.00 15.76 230 ILE A C 1
ATOM 1668 O O . ILE A 1 207 ? 25.298 8.000 39.869 1.00 12.95 230 ILE A O 1
ATOM 1673 N N . LEU A 1 208 ? 25.750 9.479 41.505 1.00 11.60 231 LEU A N 1
ATOM 1674 C CA . LEU A 1 208 ? 26.050 10.563 40.578 1.00 10.97 231 LEU A CA 1
ATOM 1675 C C . LEU A 1 208 ? 27.473 10.519 40.031 1.00 12.45 231 LEU A C 1
ATOM 1676 O O . LEU A 1 208 ? 27.733 11.127 38.987 1.00 14.01 231 LEU A O 1
ATOM 1681 N N . TRP A 1 209 ? 28.401 9.833 40.703 1.00 13.56 232 TRP A N 1
ATOM 1682 C CA . TRP A 1 209 ? 29.818 10.005 40.410 1.00 12.53 232 TRP A CA 1
ATOM 1683 C C . TRP A 1 209 ? 30.566 8.763 39.922 1.00 13.23 232 TRP A C 1
ATOM 1684 O O . TRP A 1 209 ? 31.608 8.923 39.280 1.00 12.96 232 TRP A O 1
ATOM 1695 N N . SER A 1 210 ? 30.088 7.554 40.198 1.00 14.46 233 SER A N 1
ATOM 1696 C CA . SER A 1 210 ? 30.933 6.382 39.993 1.00 10.92 233 SER A CA 1
ATOM 1697 C C . SER A 1 210 ? 31.036 6.017 38.507 1.00 12.30 233 SER A C 1
ATOM 1698 O O . SER A 1 210 ? 30.212 6.412 37.685 1.00 11.85 233 SER A O 1
ATOM 1701 N N . ASP A 1 211 ? 32.067 5.239 38.180 1.00 10.79 234 ASP A N 1
ATOM 1702 C CA . ASP A 1 211 ? 32.417 4.827 36.827 1.00 13.72 234 ASP A CA 1
ATOM 1703 C C . ASP A 1 211 ? 32.688 3.335 36.810 1.00 14.90 234 ASP A C 1
ATOM 1704 O O . ASP A 1 211 ? 33.143 2.780 37.811 1.00 14.71 234 ASP A O 1
ATOM 1709 N N . PRO A 1 212 ? 32.507 2.676 35.670 1.00 13.47 235 PRO A N 1
ATOM 1710 C CA . PRO A 1 212 ? 33.088 1.334 35.518 1.00 11.60 235 PRO A CA 1
ATOM 1711 C C . PRO A 1 212 ? 34.606 1.411 35.512 1.00 15.19 235 PRO A C 1
ATOM 1712 O O . PRO A 1 212 ? 35.196 2.401 35.077 1.00 17.04 235 PRO A O 1
ATOM 1716 N N . LEU A 1 213 ? 35.237 0.344 36.000 1.00 15.72 236 LEU A N 1
ATOM 1717 C CA . LEU A 1 213 ? 36.688 0.218 35.895 1.00 14.91 236 LEU A CA 1
ATOM 1718 C C . LEU A 1 213 ? 37.138 0.403 34.454 1.00 18.34 236 LEU A C 1
ATOM 1719 O O . LEU A 1 213 ? 36.432 0.040 33.511 1.00 15.47 236 LEU A O 1
ATOM 1724 N N . GLU A 1 214 ? 38.339 0.965 34.288 1.00 18.85 237 GLU A N 1
ATOM 1725 C CA . GLU A 1 214 ? 38.951 1.022 32.966 1.00 23.28 237 GLU A CA 1
ATOM 1726 C C . GLU A 1 214 ? 38.972 -0.355 32.297 1.00 21.48 237 GLU A C 1
ATOM 1727 O O . GLU A 1 214 ? 38.691 -0.478 31.096 1.00 16.83 237 GLU A O 1
ATOM 1733 N N . ASP A 1 215 ? 39.305 -1.403 33.051 1.00 19.73 238 ASP A N 1
ATOM 1734 C CA A ASP A 1 215 ? 39.350 -2.760 32.513 0.61 22.53 238 ASP A CA 1
ATOM 1735 C CA B ASP A 1 215 ? 39.353 -2.763 32.524 0.39 22.55 238 ASP A CA 1
ATOM 1736 C C . ASP A 1 215 ? 38.085 -3.555 32.833 1.00 21.57 238 ASP A C 1
ATOM 1737 O O . ASP A 1 215 ? 38.135 -4.787 32.949 1.00 22.15 238 ASP A O 1
ATOM 1746 N N . PHE A 1 216 ? 36.949 -2.871 32.968 1.00 19.30 239 PHE A N 1
ATOM 1747 C CA . PHE A 1 216 ? 35.651 -3.489 33.214 1.00 14.18 239 PHE A CA 1
ATOM 1748 C C . PHE A 1 216 ? 35.461 -4.732 32.358 1.00 17.77 239 PHE A C 1
ATOM 1749 O O . PHE A 1 216 ? 35.565 -4.670 31.128 1.00 19.22 239 PHE A O 1
ATOM 1757 N N . GLY A 1 217 ? 35.180 -5.863 33.012 1.00 16.44 240 GLY A N 1
ATOM 1758 C CA . GLY A 1 217 ? 34.965 -7.130 32.333 1.00 21.72 240 GLY A CA 1
ATOM 1759 C C . GLY A 1 217 ? 36.184 -8.031 32.275 1.00 20.39 240 GLY A C 1
ATOM 1760 O O . GLY A 1 217 ? 36.060 -9.203 31.880 1.00 22.83 240 GLY A O 1
ATOM 1761 N N . ASN A 1 218 ? 37.351 -7.525 32.659 1.00 23.13 241 ASN A N 1
ATOM 1762 C CA . ASN A 1 218 ? 38.577 -8.313 32.705 1.00 32.94 241 ASN A CA 1
ATOM 1763 C C . ASN A 1 218 ? 39.377 -7.886 33.934 1.00 32.67 241 ASN A C 1
ATOM 1764 O O . ASN A 1 218 ? 40.518 -7.436 33.859 1.00 33.49 241 ASN A O 1
ATOM 1769 N N . GLU A 1 219 ? 38.736 -8.016 35.090 1.00 34.57 242 GLU A N 1
ATOM 1770 C CA . GLU A 1 219 ? 39.328 -7.576 36.343 1.00 38.49 242 GLU A CA 1
ATOM 1771 C C . GLU A 1 219 ? 40.486 -8.486 36.731 1.00 37.66 242 GLU A C 1
ATOM 1772 O O . GLU A 1 219 ? 40.395 -9.709 36.615 1.00 35.68 242 GLU A O 1
ATOM 1778 N N . LYS A 1 220 ? 41.579 -7.874 37.195 1.00 45.06 243 LYS A N 1
ATOM 1779 C CA . LYS A 1 220 ? 42.720 -8.620 37.711 1.00 51.67 243 LYS A CA 1
ATOM 1780 C C . LYS A 1 220 ? 42.512 -9.066 39.150 1.00 50.93 243 LYS A C 1
ATOM 1781 O O . LYS A 1 220 ? 43.159 -10.023 39.590 1.00 48.70 243 LYS A O 1
ATOM 1783 N N . THR A 1 221 ? 41.635 -8.394 39.887 1.00 52.99 244 THR A N 1
ATOM 1784 C CA . THR A 1 221 ? 41.328 -8.718 41.273 1.00 55.14 244 THR A CA 1
ATOM 1785 C C . THR A 1 221 ? 39.827 -8.968 41.409 1.00 53.26 244 THR A C 1
ATOM 1786 O O . THR A 1 221 ? 39.086 -9.011 40.422 1.00 52.74 244 THR A O 1
ATOM 1790 N N . GLN A 1 222 ? 39.380 -9.116 42.657 1.00 45.52 245 GLN A N 1
ATOM 1791 C CA . GLN A 1 222 ? 37.980 -9.382 42.959 1.00 44.03 245 GLN A CA 1
ATOM 1792 C C . GLN A 1 222 ? 37.327 -8.239 43.733 1.00 35.20 245 GLN A C 1
ATOM 1793 O O . GLN A 1 222 ? 36.267 -8.436 44.338 1.00 40.68 245 GLN A O 1
ATOM 1795 N N . GLU A 1 223 ? 37.922 -7.048 43.721 1.00 37.57 246 GLU A N 1
ATOM 1796 C CA . GLU A 1 223 ? 37.389 -5.920 44.482 1.00 31.43 246 GLU A CA 1
ATOM 1797 C C . GLU A 1 223 ? 36.248 -5.265 43.707 1.00 27.07 246 GLU A C 1
ATOM 1798 O O . GLU A 1 223 ? 36.468 -4.675 42.644 1.00 26.83 246 GLU A O 1
ATOM 1804 N N . HIS A 1 224 ? 35.031 -5.349 44.254 1.00 22.36 247 HIS A N 1
ATOM 1805 C CA . HIS A 1 224 ? 33.858 -4.846 43.546 1.00 22.72 247 HIS A CA 1
ATOM 1806 C C . HIS A 1 224 ? 33.908 -3.334 43.372 1.00 25.12 247 HIS A C 1
ATOM 1807 O O . HIS A 1 224 ? 33.554 -2.814 42.304 1.00 20.38 247 HIS A O 1
ATOM 1814 N N . PHE A 1 225 ? 34.326 -2.615 44.407 1.00 19.86 248 PHE A N 1
ATOM 1815 C CA . PHE A 1 225 ? 34.398 -1.161 44.364 1.00 19.96 248 PHE A CA 1
ATOM 1816 C C . PHE A 1 225 ? 35.787 -0.733 44.798 1.00 21.88 248 PHE A C 1
ATOM 1817 O O . PHE A 1 225 ? 36.276 -1.165 45.848 1.00 25.71 248 PHE A O 1
ATOM 1825 N N . THR A 1 226 ? 36.426 0.092 43.985 1.00 20.28 249 THR A N 1
ATOM 1826 C CA . THR A 1 226 ? 37.744 0.618 44.298 1.00 19.22 249 THR A CA 1
ATOM 1827 C C . THR A 1 226 ? 37.696 2.131 44.174 1.00 24.35 249 THR A C 1
ATOM 1828 O O . THR A 1 226 ? 36.964 2.673 43.343 1.00 20.50 249 THR A O 1
ATOM 1832 N N . HIS A 1 227 ? 38.477 2.825 44.996 1.00 22.44 250 HIS A N 1
ATOM 1833 C CA A HIS A 1 227 ? 38.432 4.289 45.030 0.46 22.59 250 HIS A CA 1
ATOM 1834 C CA B HIS A 1 227 ? 38.327 4.267 45.004 0.54 22.58 250 HIS A CA 1
ATOM 1835 C C . HIS A 1 227 ? 38.720 4.859 43.650 1.00 22.91 250 HIS A C 1
ATOM 1836 O O . HIS A 1 227 ? 39.662 4.422 42.986 1.00 22.10 250 HIS A O 1
ATOM 1849 N N . ASN A 1 228 ? 37.904 5.817 43.208 1.00 21.51 251 ASN A N 1
ATOM 1850 C CA . ASN A 1 228 ? 37.956 6.342 41.840 1.00 21.18 251 ASN A CA 1
ATOM 1851 C C . ASN A 1 228 ? 39.005 7.443 41.764 1.00 24.80 251 ASN A C 1
ATOM 1852 O O . ASN A 1 228 ? 38.758 8.583 42.168 1.00 23.71 251 ASN A O 1
ATOM 1857 N N . THR A 1 229 ? 40.171 7.099 41.208 1.00 27.37 252 THR A N 1
ATOM 1858 C CA . THR A 1 229 ? 41.305 8.004 41.095 1.00 34.07 252 THR A CA 1
ATOM 1859 C C . THR A 1 229 ? 41.179 8.991 39.939 1.00 30.30 252 THR A C 1
ATOM 1860 O O . THR A 1 229 ? 41.954 9.948 39.882 1.00 36.72 252 THR A O 1
ATOM 1864 N N . VAL A 1 230 ? 40.237 8.785 39.020 1.00 27.88 253 VAL A N 1
ATOM 1865 C CA . VAL A 1 230 ? 39.967 9.785 37.991 1.00 26.46 253 VAL A CA 1
ATOM 1866 C C . VAL A 1 230 ? 39.124 10.921 38.561 1.00 26.63 253 VAL A C 1
ATOM 1867 O O . VAL A 1 230 ? 39.444 12.103 38.391 1.00 28.63 253 VAL A O 1
ATOM 1871 N N . ARG A 1 231 ? 38.039 10.583 39.258 1.00 21.42 254 ARG A N 1
ATOM 1872 C CA . ARG A 1 231 ? 37.154 11.600 39.818 1.00 19.85 254 ARG A CA 1
ATOM 1873 C C . ARG A 1 231 ? 37.700 12.218 41.097 1.00 23.87 254 ARG A C 1
ATOM 1874 O O . ARG A 1 231 ? 37.294 13.332 41.452 1.00 25.83 254 ARG A O 1
ATOM 1882 N N . GLY A 1 232 ? 38.581 11.521 41.813 1.00 21.78 255 GLY A N 1
ATOM 1883 C CA . GLY A 1 232 ? 38.955 11.970 43.142 1.00 26.96 255 GLY A CA 1
ATOM 1884 C C . GLY A 1 232 ? 37.884 11.791 44.197 1.00 35.53 255 GLY A C 1
ATOM 1885 O O . GLY A 1 232 ? 38.055 12.278 45.323 1.00 32.47 255 GLY A O 1
ATOM 1886 N N . CYS A 1 233 ? 36.778 11.127 43.867 1.00 23.00 256 CYS A N 1
ATOM 1887 C CA . CYS A 1 233 ? 35.762 10.759 44.842 1.00 23.61 256 CYS A CA 1
ATOM 1888 C C . CYS A 1 233 ? 35.040 9.526 44.313 1.00 21.67 256 CYS A C 1
ATOM 1889 O O . CYS A 1 233 ? 35.240 9.119 43.168 1.00 22.03 256 CYS A O 1
ATOM 1892 N N . SER A 1 234 ? 34.228 8.915 45.169 1.00 18.41 257 SER A N 1
ATOM 1893 C CA . SER A 1 234 ? 33.383 7.764 44.814 1.00 16.34 257 SER A CA 1
ATOM 1894 C C . SER A 1 234 ? 34.271 6.609 44.328 1.00 17.85 257 SER A C 1
ATOM 1895 O O . SER A 1 234 ? 35.430 6.474 44.751 1.00 18.86 257 SER A O 1
ATOM 1898 N N . TYR A 1 235 ? 33.751 5.777 43.421 1.00 16.31 258 TYR A N 1
ATOM 1899 C CA . TYR A 1 235 ? 34.342 4.474 43.141 1.00 18.07 258 TYR A CA 1
ATOM 1900 C C . TYR A 1 235 ? 34.354 4.152 41.655 1.00 17.16 258 TYR A C 1
ATOM 1901 O O . TYR A 1 235 ? 33.629 4.745 40.848 1.00 14.73 258 TYR A O 1
ATOM 1910 N N . PHE A 1 236 ? 35.230 3.206 41.311 1.00 16.98 259 PHE A N 1
ATOM 1911 C CA . PHE A 1 236 ? 35.089 2.382 40.120 1.00 18.95 259 PHE A CA 1
ATOM 1912 C C . PHE A 1 236 ? 34.351 1.109 40.500 1.00 19.88 259 PHE A C 1
ATOM 1913 O O . PHE A 1 236 ? 34.680 0.481 41.511 1.00 18.86 259 PHE A O 1
ATOM 1921 N N . TYR A 1 237 ? 33.377 0.707 39.685 1.00 15.78 260 TYR A N 1
ATOM 1922 C CA . TYR A 1 237 ? 32.703 -0.566 39.917 1.00 16.11 260 TYR A CA 1
ATOM 1923 C C . TYR A 1 237 ? 33.123 -1.595 38.874 1.00 16.80 260 TYR A C 1
ATOM 1924 O O . TYR A 1 237 ? 33.383 -1.260 37.719 1.00 14.68 260 TYR A O 1
ATOM 1933 N N . SER A 1 238 ? 33.196 -2.855 39.299 1.00 20.12 261 SER A N 1
ATOM 1934 C CA . SER A 1 238 ? 33.661 -3.946 38.455 1.00 17.16 261 SER A CA 1
ATOM 1935 C C . SER A 1 238 ? 32.486 -4.653 37.782 1.00 16.59 261 SER A C 1
ATOM 1936 O O . SER A 1 238 ? 31.320 -4.471 38.137 1.00 13.67 261 SER A O 1
ATOM 1939 N N . TYR A 1 239 ? 32.813 -5.480 36.795 1.00 16.44 262 TYR A N 1
ATOM 1940 C CA . TYR A 1 239 ? 31.789 -6.280 36.126 1.00 19.83 262 TYR A CA 1
ATOM 1941 C C . TYR A 1 239 ? 31.108 -7.265 37.071 1.00 16.60 262 TYR A C 1
ATOM 1942 O O . TYR A 1 239 ? 29.865 -7.337 37.063 1.00 15.41 262 TYR A O 1
ATOM 1951 N N . PRO A 1 240 ? 31.825 -8.027 37.909 1.00 17.21 263 PRO A N 1
ATOM 1952 C CA . PRO A 1 240 ? 31.115 -8.819 38.931 1.00 21.41 263 PRO A CA 1
ATOM 1953 C C . PRO A 1 240 ? 30.229 -7.973 39.837 1.00 24.01 263 PRO A C 1
ATOM 1954 O O . PRO A 1 240 ? 29.139 -8.416 40.215 1.00 21.60 263 PRO A O 1
ATOM 1958 N N . ALA A 1 241 ? 30.660 -6.758 40.190 1.00 18.43 264 ALA A N 1
ATOM 1959 C CA . ALA A 1 241 ? 29.815 -5.900 41.018 1.00 18.67 264 ALA A CA 1
ATOM 1960 C C . ALA A 1 241 ? 28.485 -5.627 40.329 1.00 16.79 264 ALA A C 1
ATOM 1961 O O . ALA A 1 241 ? 27.413 -5.744 40.940 1.00 18.65 264 ALA A O 1
ATOM 1963 N N . VAL A 1 242 ? 28.532 -5.267 39.046 1.00 17.92 265 VAL A N 1
ATOM 1964 C CA . VAL A 1 242 ? 27.307 -4.962 38.305 1.00 16.72 265 VAL A CA 1
ATOM 1965 C C . VAL A 1 242 ? 26.436 -6.206 38.163 1.00 18.12 265 VAL A C 1
ATOM 1966 O O . VAL A 1 242 ? 25.220 -6.168 38.394 1.00 16.56 265 VAL A O 1
ATOM 1970 N N . CYS A 1 243 ? 27.038 -7.324 37.750 1.00 16.90 266 CYS A N 1
ATOM 1971 C CA . CYS A 1 243 ? 26.241 -8.520 37.485 1.00 20.15 266 CYS A CA 1
ATOM 1972 C C . CYS A 1 243 ? 25.551 -9.017 38.749 1.00 18.94 266 CYS A C 1
ATOM 1973 O O . CYS A 1 243 ? 24.390 -9.446 38.712 1.00 20.26 266 CYS A O 1
ATOM 1976 N N . GLU A 1 244 ? 26.245 -8.941 39.879 1.00 18.11 267 GLU A N 1
ATOM 1977 C CA . GLU A 1 244 ? 25.646 -9.313 41.156 1.00 24.53 267 GLU A CA 1
ATOM 1978 C C . GLU A 1 244 ? 24.454 -8.423 41.497 1.00 24.42 267 GLU A C 1
ATOM 1979 O O . GLU A 1 244 ? 23.418 -8.914 41.968 1.00 21.14 267 GLU A O 1
ATOM 1985 N N . PHE A 1 245 ? 24.582 -7.111 41.276 1.00 17.71 268 PHE A N 1
ATOM 1986 C CA . PHE A 1 245 ? 23.446 -6.215 41.473 1.00 18.41 268 PHE A CA 1
ATOM 1987 C C . PHE A 1 245 ? 22.291 -6.580 40.543 1.00 17.99 268 PHE A C 1
ATOM 1988 O O . PHE A 1 245 ? 21.131 -6.648 40.968 1.00 19.50 268 PHE A O 1
ATOM 1996 N N . LEU A 1 246 ? 22.592 -6.822 39.264 1.00 17.49 269 LEU A N 1
ATOM 1997 C CA . LEU A 1 246 ? 21.547 -7.149 38.297 1.00 20.74 269 LEU A CA 1
ATOM 1998 C C . LEU A 1 246 ? 20.817 -8.428 38.691 1.00 18.55 269 LEU A C 1
ATOM 1999 O O . LEU A 1 246 ? 19.581 -8.481 38.675 1.00 21.48 269 LEU A O 1
ATOM 2004 N N . GLN A 1 247 ? 21.572 -9.469 39.041 1.00 21.25 270 GLN A N 1
ATOM 2005 C CA . GLN A 1 247 ? 20.964 -10.749 39.397 1.00 21.69 270 GLN A CA 1
ATOM 2006 C C . GLN A 1 247 ? 20.127 -10.621 40.667 1.00 20.22 270 GLN A C 1
ATOM 2007 O O . GLN A 1 247 ? 18.971 -11.058 40.706 1.00 26.31 270 GLN A O 1
ATOM 2009 N N . HIS A 1 248 ? 20.687 -9.999 41.708 1.00 23.46 271 HIS A N 1
ATOM 2010 C CA A HIS A 1 248 ? 19.966 -9.863 42.970 0.58 27.29 271 HIS A CA 1
ATOM 2011 C CA B HIS A 1 248 ? 19.960 -9.877 42.965 0.42 27.26 271 HIS A CA 1
ATOM 2012 C C . HIS A 1 248 ? 18.665 -9.090 42.799 1.00 31.55 271 HIS A C 1
ATOM 2013 O O . HIS A 1 248 ? 17.681 -9.367 43.494 1.00 32.94 271 HIS A O 1
ATOM 2026 N N . ASN A 1 249 ? 18.632 -8.126 41.881 1.00 21.77 272 ASN A N 1
ATOM 2027 C CA . ASN A 1 249 ? 17.478 -7.255 41.720 1.00 24.91 272 ASN A CA 1
ATOM 2028 C C . ASN A 1 249 ? 16.646 -7.581 40.491 1.00 21.34 272 ASN A C 1
ATOM 2029 O O . ASN A 1 249 ? 15.748 -6.807 40.152 1.00 22.58 272 ASN A O 1
ATOM 2034 N N . ASN A 1 250 ? 16.919 -8.708 39.827 1.00 26.00 273 ASN A N 1
ATOM 2035 C CA A ASN A 1 250 ? 16.146 -9.158 38.670 0.40 22.31 273 ASN A CA 1
ATOM 2036 C CA B ASN A 1 250 ? 16.150 -9.161 38.666 0.60 22.24 273 ASN A CA 1
ATOM 2037 C C . ASN A 1 250 ? 16.086 -8.080 37.589 1.00 24.04 273 ASN A C 1
ATOM 2038 O O . ASN A 1 250 ? 15.026 -7.767 37.044 1.00 24.46 273 ASN A O 1
ATOM 2047 N N . LEU A 1 251 ? 17.249 -7.509 37.276 1.00 18.19 274 LEU A N 1
ATOM 2048 C CA . LEU A 1 251 ? 17.364 -6.497 36.244 1.00 20.28 274 LEU A CA 1
ATOM 2049 C C . LEU A 1 251 ? 18.251 -6.987 35.110 1.00 17.85 274 LEU A C 1
ATOM 2050 O O . LEU A 1 251 ? 19.083 -7.882 35.276 1.00 20.52 274 LEU A O 1
ATOM 2055 N N . LEU A 1 252 ? 18.083 -6.348 33.958 1.00 17.32 275 LEU A N 1
ATOM 2056 C CA . LEU A 1 252 ? 18.792 -6.712 32.745 1.00 18.52 275 LEU A CA 1
ATOM 2057 C C . LEU A 1 252 ? 20.083 -5.922 32.546 1.00 20.51 275 LEU A C 1
ATOM 2058 O O . LEU A 1 252 ? 21.088 -6.494 32.112 1.00 16.06 275 LEU A O 1
ATOM 2063 N N . SER A 1 253 ? 20.087 -4.620 32.841 1.00 16.02 276 SER A N 1
ATOM 2064 C CA . SER A 1 253 ? 21.276 -3.822 32.586 1.00 9.81 276 SER A CA 1
ATOM 2065 C C . SER A 1 253 ? 21.190 -2.505 33.346 1.00 13.21 276 SER A C 1
ATOM 2066 O O . SER A 1 253 ? 20.127 -2.108 33.829 1.00 14.95 276 SER A O 1
ATOM 2069 N N . ILE A 1 254 ? 22.337 -1.839 33.437 1.00 15.02 277 ILE A N 1
ATOM 2070 C CA . ILE A 1 254 ? 22.441 -0.478 33.954 1.00 11.80 277 ILE A CA 1
ATOM 2071 C C . ILE A 1 254 ? 22.700 0.455 32.780 1.00 13.18 277 ILE A C 1
ATOM 2072 O O . ILE A 1 254 ? 23.652 0.251 32.009 1.00 13.30 277 ILE A O 1
ATOM 2077 N N . LEU A 1 255 ? 21.849 1.467 32.644 1.00 12.47 278 LEU A N 1
ATOM 2078 C CA . LEU A 1 255 ? 21.991 2.509 31.636 1.00 12.69 278 LEU A CA 1
ATOM 2079 C C . LEU A 1 255 ? 22.468 3.761 32.354 1.00 13.54 278 LEU A C 1
ATOM 2080 O O . LEU A 1 255 ? 21.818 4.209 33.301 1.00 13.08 278 LEU A O 1
ATOM 2085 N N . ARG A 1 256 ? 23.605 4.305 31.928 1.00 12.81 279 ARG A N 1
ATOM 2086 C CA . ARG A 1 256 ? 24.171 5.459 32.612 1.00 10.14 279 ARG A CA 1
ATOM 2087 C C . ARG A 1 256 ? 24.854 6.346 31.583 1.00 10.72 279 ARG A C 1
ATOM 2088 O O . ARG A 1 256 ? 24.874 6.043 30.384 1.00 11.59 279 ARG A O 1
ATOM 2096 N N . ALA A 1 257 ? 25.375 7.477 32.050 1.00 13.57 280 ALA A N 1
ATOM 2097 C CA . ALA A 1 257 ? 26.001 8.442 31.154 1.00 10.52 280 ALA A CA 1
ATOM 2098 C C . ALA A 1 257 ? 27.404 8.769 31.665 1.00 13.15 280 ALA A C 1
ATOM 2099 O O . ALA A 1 257 ? 28.209 7.850 31.858 1.00 12.83 280 ALA A O 1
ATOM 2101 N N . HIS A 1 258 ? 27.728 10.057 31.844 1.00 10.86 281 HIS A N 1
ATOM 2102 C CA . HIS A 1 258 ? 28.819 10.481 32.732 1.00 11.01 281 HIS A CA 1
ATOM 2103 C C . HIS A 1 258 ? 30.218 10.344 32.120 1.00 12.75 281 HIS A C 1
ATOM 2104 O O . HIS A 1 258 ? 31.120 11.104 32.493 1.00 15.26 281 HIS A O 1
ATOM 2111 N N . GLU A 1 259 ? 30.427 9.428 31.166 1.00 12.46 282 GLU A N 1
ATOM 2112 C CA . GLU A 1 259 ? 31.715 9.301 30.479 1.00 13.14 282 GLU A CA 1
ATOM 2113 C C . GLU A 1 259 ? 31.522 9.398 28.971 1.00 13.17 282 GLU A C 1
ATOM 2114 O O . GLU A 1 259 ? 30.808 8.582 28.377 1.00 13.17 282 GLU A O 1
ATOM 2120 N N . ALA A 1 260 ? 32.187 10.369 28.353 1.00 12.78 283 ALA A N 1
ATOM 2121 C CA . ALA A 1 260 ? 32.092 10.548 26.907 1.00 20.43 283 ALA A CA 1
ATOM 2122 C C . ALA A 1 260 ? 32.677 9.349 26.164 1.00 18.08 283 ALA A C 1
ATOM 2123 O O . ALA A 1 260 ? 33.632 8.711 26.614 1.00 17.62 283 ALA A O 1
ATOM 2125 N N . GLN A 1 261 ? 32.087 9.046 25.007 1.00 17.89 284 GLN A N 1
ATOM 2126 C CA . GLN A 1 261 ? 32.464 7.892 24.199 1.00 16.51 284 GLN A CA 1
ATOM 2127 C C . GLN A 1 261 ? 32.664 8.323 22.749 1.00 20.57 284 GLN A C 1
ATOM 2128 O O . GLN A 1 261 ? 32.003 9.249 22.261 1.00 19.22 284 GLN A O 1
ATOM 2134 N N . ASP A 1 262 ? 33.549 7.607 22.048 1.00 20.85 285 ASP A N 1
ATOM 2135 C CA . ASP A 1 262 ? 33.877 7.963 20.665 1.00 21.83 285 ASP A CA 1
ATOM 2136 C C . ASP A 1 262 ? 32.633 8.062 19.790 1.00 18.99 285 ASP A C 1
ATOM 2137 O O . ASP A 1 262 ? 32.498 8.994 18.988 1.00 24.33 285 ASP A O 1
ATOM 2142 N N . ALA A 1 263 ? 31.710 7.116 19.928 1.00 21.24 286 ALA A N 1
ATOM 2143 C CA . ALA A 1 263 ? 30.537 7.046 19.067 1.00 22.59 286 ALA A CA 1
ATOM 2144 C C . ALA A 1 263 ? 29.271 7.582 19.727 1.00 22.83 286 ALA A C 1
ATOM 2145 O O . ALA A 1 263 ? 28.203 7.545 19.107 1.00 20.96 286 ALA A O 1
ATOM 2147 N N . GLY A 1 264 ? 29.361 8.084 20.955 1.00 17.10 287 GLY A N 1
ATOM 2148 C CA . GLY A 1 264 ? 28.186 8.516 21.691 1.00 17.68 287 GLY A CA 1
ATOM 2149 C C . GLY A 1 264 ? 27.559 7.440 22.555 1.00 16.19 287 GLY A C 1
ATOM 2150 O O . GLY A 1 264 ? 26.531 7.700 23.205 1.00 19.36 287 GLY A O 1
ATOM 2151 N N . TYR A 1 265 ? 28.122 6.234 22.566 1.00 15.31 288 TYR A N 1
ATOM 2152 C CA . TYR A 1 265 ? 27.586 5.151 23.378 1.00 16.19 288 TYR A CA 1
ATOM 2153 C C . TYR A 1 265 ? 28.675 4.110 23.559 1.00 16.94 288 TYR A C 1
ATOM 2154 O O . TYR A 1 265 ? 29.654 4.076 22.811 1.00 17.80 288 TYR A O 1
ATOM 2163 N N . ARG A 1 266 ? 28.473 3.231 24.535 1.00 14.64 289 ARG A N 1
ATOM 2164 C CA . ARG A 1 266 ? 29.302 2.042 24.644 1.00 13.24 289 ARG A CA 1
ATOM 2165 C C . ARG A 1 266 ? 28.486 0.952 25.321 1.00 18.88 289 ARG A C 1
ATOM 2166 O O . ARG A 1 266 ? 27.801 1.210 26.318 1.00 12.72 289 ARG A O 1
ATOM 2174 N N . MET A 1 267 ? 28.535 -0.253 24.759 1.00 14.43 290 MET A N 1
ATOM 2175 C CA . MET A 1 267 ? 27.946 -1.431 25.384 1.00 13.48 290 MET A CA 1
ATOM 2176 C C . MET A 1 267 ? 29.082 -2.276 25.934 1.00 17.71 290 MET A C 1
ATOM 2177 O O . MET A 1 267 ? 30.000 -2.645 25.193 1.00 19.75 290 MET A O 1
ATOM 2182 N N . TYR A 1 268 ? 29.031 -2.552 27.234 1.00 14.77 291 TYR A N 1
ATOM 2183 C CA . TYR A 1 268 ? 30.095 -3.263 27.916 1.00 15.71 291 TYR A CA 1
ATOM 2184 C C . TYR A 1 268 ? 29.801 -4.763 27.916 1.00 18.34 291 TYR A C 1
ATOM 2185 O O . TYR A 1 268 ? 28.798 -5.232 27.363 1.00 17.52 291 TYR A O 1
ATOM 2194 N N . ARG A 1 269 ? 30.688 -5.514 28.568 1.00 16.36 292 ARG A N 1
ATOM 2195 C CA . ARG A 1 269 ? 30.641 -6.972 28.536 1.00 16.04 292 ARG A CA 1
ATOM 2196 C C . ARG A 1 269 ? 29.267 -7.509 28.922 1.00 19.24 292 ARG A C 1
ATOM 2197 O O . ARG A 1 269 ? 28.661 -7.075 29.909 1.00 17.81 292 ARG A O 1
ATOM 2205 N N . LYS A 1 270 ? 28.788 -8.473 28.138 1.00 16.45 293 LYS A N 1
ATOM 2206 C CA . LYS A 1 270 ? 27.488 -9.083 28.372 1.00 14.83 293 LYS A CA 1
ATOM 2207 C C . LYS A 1 270 ? 27.476 -9.912 29.655 1.00 17.05 293 LYS A C 1
ATOM 2208 O O . LYS A 1 270 ? 28.489 -10.487 30.072 1.00 18.12 293 LYS A O 1
ATOM 2214 N N . SER A 1 271 ? 26.305 -9.951 30.288 1.00 18.08 294 SER A N 1
ATOM 2215 C CA . SER A 1 271 ? 26.084 -10.800 31.453 1.00 19.32 294 SER A CA 1
ATOM 2216 C C . SER A 1 271 ? 26.258 -12.267 31.083 1.00 16.76 294 SER A C 1
ATOM 2217 O O . SER A 1 271 ? 25.825 -12.700 30.017 1.00 18.88 294 SER A O 1
ATOM 2220 N N . GLN A 1 272 ? 26.892 -13.031 31.976 1.00 17.03 295 GLN A N 1
ATOM 2221 C CA . GLN A 1 272 ? 27.005 -14.474 31.780 1.00 21.64 295 GLN A CA 1
ATOM 2222 C C . GLN A 1 272 ? 25.679 -15.190 31.985 1.00 26.05 295 GLN A C 1
ATOM 2223 O O . GLN A 1 272 ? 25.560 -16.365 31.617 1.00 24.50 295 GLN A O 1
ATOM 2229 N N . THR A 1 273 ? 24.684 -14.514 32.554 1.00 19.76 296 THR A N 1
ATOM 2230 C CA . THR A 1 273 ? 23.368 -15.109 32.754 1.00 22.30 296 THR A CA 1
ATOM 2231 C C . THR A 1 273 ? 22.437 -14.859 31.575 1.00 29.00 296 THR A C 1
ATOM 2232 O O . THR A 1 273 ? 21.819 -15.796 31.060 1.00 29.39 296 THR A O 1
ATOM 2236 N N . THR A 1 274 ? 22.323 -13.604 31.135 1.00 22.19 297 THR A N 1
ATOM 2237 C CA . THR A 1 274 ? 21.347 -13.233 30.120 1.00 21.44 297 THR A CA 1
ATOM 2238 C C . THR A 1 274 ? 21.934 -13.081 28.724 1.00 25.10 297 THR A C 1
ATOM 2239 O O . THR A 1 274 ? 21.173 -13.064 27.746 1.00 24.39 297 THR A O 1
ATOM 2243 N N . GLY A 1 275 ? 23.249 -12.921 28.607 1.00 22.93 298 GLY A N 1
ATOM 2244 C CA . GLY A 1 275 ? 23.835 -12.590 27.324 1.00 23.29 298 GLY A CA 1
ATOM 2245 C C . GLY A 1 275 ? 23.567 -11.186 26.838 1.00 26.03 298 GLY A C 1
ATOM 2246 O O . GLY A 1 275 ? 23.831 -10.891 25.666 1.00 24.38 298 GLY A O 1
ATOM 2247 N N . PHE A 1 276 ? 23.052 -10.308 27.698 1.00 21.85 299 PHE A N 1
ATOM 2248 C CA . PHE A 1 276 ? 22.783 -8.908 27.378 1.00 23.01 299 PHE A CA 1
ATOM 2249 C C . PHE A 1 276 ? 23.850 -8.011 27.998 1.00 17.01 299 PHE A C 1
ATOM 2250 O O . PHE A 1 276 ? 24.335 -8.305 29.096 1.00 19.13 299 PHE A O 1
ATOM 2258 N N . PRO A 1 277 ? 24.256 -6.927 27.321 1.00 15.59 300 PRO A N 1
ATOM 2259 C CA . PRO A 1 277 ? 25.284 -6.045 27.890 1.00 16.98 300 PRO A CA 1
ATOM 2260 C C . PRO A 1 277 ? 24.941 -5.652 29.322 1.00 15.40 300 PRO A C 1
ATOM 2261 O O . PRO A 1 277 ? 23.827 -5.219 29.610 1.00 17.53 300 PRO A O 1
ATOM 2265 N N . SER A 1 278 ? 25.896 -5.863 30.235 1.00 15.84 301 SER A N 1
ATOM 2266 C CA . SER A 1 278 ? 25.634 -5.619 31.652 1.00 17.62 301 SER A CA 1
ATOM 2267 C C . SER A 1 278 ? 25.539 -4.133 31.964 1.00 19.06 301 SER A C 1
ATOM 2268 O O . SER A 1 278 ? 24.940 -3.755 32.977 1.00 15.64 301 SER A O 1
ATOM 2271 N N . LEU A 1 279 ? 26.083 -3.297 31.089 1.00 13.07 302 LEU A N 1
ATOM 2272 C CA . LEU A 1 279 ? 26.208 -1.868 31.310 1.00 15.43 302 LEU A CA 1
ATOM 2273 C C . LEU A 1 279 ? 26.194 -1.214 29.944 1.00 14.21 302 LEU A C 1
ATOM 2274 O O . LEU A 1 279 ? 26.806 -1.734 29.004 1.00 16.19 302 LEU A O 1
ATOM 2279 N N . ILE A 1 280 ? 25.511 -0.074 29.838 1.00 12.91 303 ILE A N 1
ATOM 2280 C CA . ILE A 1 280 ? 25.498 0.728 28.625 1.00 10.05 303 ILE A CA 1
ATOM 2281 C C . ILE A 1 280 ? 25.731 2.177 29.028 1.00 14.82 303 ILE A C 1
ATOM 2282 O O . ILE A 1 280 ? 25.037 2.694 29.908 1.00 15.23 303 ILE A O 1
ATOM 2287 N N . THR A 1 281 ? 26.710 2.824 28.407 1.00 12.22 304 THR A N 1
ATOM 2288 C CA . THR A 1 281 ? 26.907 4.265 28.559 1.00 10.94 304 THR A CA 1
ATOM 2289 C C . THR A 1 281 ? 26.299 4.973 27.351 1.00 12.33 304 THR A C 1
ATOM 2290 O O . THR A 1 281 ? 26.556 4.581 26.210 1.00 14.78 304 THR A O 1
ATOM 2294 N N . ILE A 1 282 ? 25.494 6.007 27.597 1.00 13.95 305 ILE A N 1
ATOM 2295 C CA . ILE A 1 282 ? 24.932 6.836 26.532 1.00 11.20 305 ILE A CA 1
ATOM 2296 C C . ILE A 1 282 ? 25.353 8.279 26.787 1.00 16.36 305 ILE A C 1
ATOM 2297 O O . ILE A 1 282 ? 25.385 8.728 27.936 1.00 13.48 305 ILE A O 1
ATOM 2302 N N . PHE A 1 283 ? 25.717 8.998 25.722 1.00 15.27 306 PHE A N 1
ATOM 2303 C CA . PHE A 1 283 ? 26.254 10.351 25.855 1.00 14.67 306 PHE A CA 1
ATOM 2304 C C . PHE A 1 283 ? 25.705 11.189 24.707 1.00 12.97 306 PHE A C 1
ATOM 2305 O O . PHE A 1 283 ? 25.927 10.865 23.538 1.00 15.62 306 PHE A O 1
ATOM 2313 N N . SER A 1 284 ? 24.970 12.253 25.030 1.00 14.07 307 SER A N 1
ATOM 2314 C CA . SER A 1 284 ? 23.995 12.778 24.078 1.00 14.23 307 SER A CA 1
ATOM 2315 C C . SER A 1 284 ? 24.317 14.187 23.594 1.00 18.29 307 SER A C 1
ATOM 2316 O O . SER A 1 284 ? 23.423 14.884 23.111 1.00 21.32 307 SER A O 1
ATOM 2319 N N . ALA A 1 285 ? 25.567 14.609 23.693 1.00 16.55 308 ALA A N 1
ATOM 2320 C CA . ALA A 1 285 ? 25.994 15.873 23.107 1.00 23.87 308 ALA A CA 1
ATOM 2321 C C . ALA A 1 285 ? 27.495 15.794 22.863 1.00 18.00 308 ALA A C 1
ATOM 2322 O O . ALA A 1 285 ? 28.167 14.887 23.367 1.00 21.11 308 ALA A O 1
ATOM 2324 N N . PRO A 1 286 ? 28.047 16.722 22.075 1.00 21.03 309 PRO A N 1
ATOM 2325 C CA . PRO A 1 286 ? 29.502 16.720 21.820 1.00 21.09 309 PRO A CA 1
ATOM 2326 C C . PRO A 1 286 ? 30.327 16.806 23.094 1.00 24.47 309 PRO A C 1
ATOM 2327 O O . PRO A 1 286 ? 29.852 17.145 24.179 1.00 17.82 309 PRO A O 1
ATOM 2331 N N . ASN A 1 287 ? 31.616 16.517 22.945 1.00 23.30 310 ASN A N 1
ATOM 2332 C CA . ASN A 1 287 ? 32.517 16.634 24.076 1.00 22.74 310 ASN A CA 1
ATOM 2333 C C . ASN A 1 287 ? 33.883 17.079 23.584 1.00 32.23 310 ASN A C 1
ATOM 2334 O O . ASN A 1 287 ? 34.237 16.881 22.416 1.00 29.57 310 ASN A O 1
ATOM 2339 N N . TYR A 1 288 ? 34.626 17.715 24.487 1.00 24.19 311 TYR A N 1
ATOM 2340 C CA . TYR A 1 288 ? 36.005 18.150 24.270 1.00 37.72 311 TYR A CA 1
ATOM 2341 C C . TYR A 1 288 ? 36.842 17.461 25.339 1.00 48.64 311 TYR A C 1
ATOM 2342 O O . TYR A 1 288 ? 36.955 17.974 26.456 1.00 70.31 311 TYR A O 1
ATOM 2351 N N . LEU A 1 289 ? 37.429 16.304 25.030 1.00 50.54 312 LEU A N 1
ATOM 2352 C CA . LEU A 1 289 ? 38.373 15.692 25.951 1.00 64.48 312 LEU A CA 1
ATOM 2353 C C . LEU A 1 289 ? 39.759 15.877 25.355 1.00 70.40 312 LEU A C 1
ATOM 2354 O O . LEU A 1 289 ? 40.409 16.912 25.612 1.00 72.86 312 LEU A O 1
ATOM 2359 N N . ASP A 1 290 ? 40.262 14.937 24.557 1.00 61.20 313 ASP A N 1
ATOM 2360 C CA . ASP A 1 290 ? 41.514 15.181 23.840 1.00 62.39 313 ASP A CA 1
ATOM 2361 C C . ASP A 1 290 ? 41.268 16.103 22.648 1.00 62.21 313 ASP A C 1
ATOM 2362 O O . ASP A 1 290 ? 41.740 17.244 22.620 1.00 61.78 313 ASP A O 1
ATOM 2364 N N . VAL A 1 291 ? 40.516 15.622 21.662 1.00 48.87 314 VAL A N 1
ATOM 2365 C CA . VAL A 1 291 ? 40.076 16.433 20.539 1.00 43.59 314 VAL A CA 1
ATOM 2366 C C . VAL A 1 291 ? 38.580 16.704 20.693 1.00 39.36 314 VAL A C 1
ATOM 2367 O O . VAL A 1 291 ? 37.911 16.151 21.566 1.00 34.10 314 VAL A O 1
ATOM 2369 N N . TYR A 1 292 ? 38.057 17.572 19.833 1.00 30.35 315 TYR A N 1
ATOM 2370 C CA . TYR A 1 292 ? 36.620 17.810 19.796 1.00 30.83 315 TYR A CA 1
ATOM 2371 C C . TYR A 1 292 ? 35.924 16.642 19.113 1.00 31.85 315 TYR A C 1
ATOM 2372 O O . TYR A 1 292 ? 36.403 16.120 18.103 1.00 29.57 315 TYR A O 1
ATOM 2381 N N . ASN A 1 293 ? 34.789 16.223 19.665 1.00 23.74 316 ASN A N 1
ATOM 2382 C CA . ASN A 1 293 ? 34.007 15.137 19.076 1.00 22.74 316 ASN A CA 1
ATOM 2383 C C . ASN A 1 293 ? 32.555 15.582 19.003 1.00 25.26 316 ASN A C 1
ATOM 2384 O O . ASN A 1 293 ? 31.890 15.707 20.035 1.00 20.06 316 ASN A O 1
ATOM 2389 N N . ASN A 1 294 ? 32.066 15.811 17.782 1.00 24.45 317 ASN A N 1
ATOM 2390 C CA . ASN A 1 294 ? 30.704 16.288 17.589 1.00 23.46 317 ASN A CA 1
ATOM 2391 C C . ASN A 1 294 ? 29.663 15.196 17.794 1.00 22.65 317 ASN A C 1
ATOM 2392 O O . ASN A 1 294 ? 28.504 15.514 18.079 1.00 22.04 317 ASN A O 1
ATOM 2397 N N . LYS A 1 295 ? 30.050 13.925 17.661 1.00 21.84 318 LYS A N 1
ATOM 2398 C CA . LYS A 1 295 ? 29.069 12.845 17.617 1.00 24.35 318 LYS A CA 1
ATOM 2399 C C . LYS A 1 295 ? 28.453 12.600 18.990 1.00 24.79 318 LYS A C 1
ATOM 2400 O O . LYS A 1 295 ? 29.066 12.857 20.032 1.00 25.37 318 LYS A O 1
ATOM 2406 N N . ALA A 1 296 ? 27.230 12.076 18.973 1.00 22.19 319 ALA A N 1
ATOM 2407 C CA . ALA A 1 296 ? 26.459 11.815 20.181 1.00 17.05 319 ALA A CA 1
ATOM 2408 C C . ALA A 1 296 ? 25.392 10.791 19.826 1.00 19.94 319 ALA A C 1
ATOM 2409 O O . ALA A 1 296 ? 25.122 10.534 18.651 1.00 18.63 319 ALA A O 1
ATOM 2411 N N . ALA A 1 297 ? 24.763 10.231 20.854 1.00 15.20 320 ALA A N 1
ATOM 2412 C CA . ALA A 1 297 ? 23.734 9.230 20.627 1.00 13.45 320 ALA A CA 1
ATOM 2413 C C . ALA A 1 297 ? 22.655 9.339 21.689 1.00 18.80 320 ALA A C 1
ATOM 2414 O O . ALA A 1 297 ? 22.863 9.906 22.765 1.00 16.85 320 ALA A O 1
ATOM 2416 N N . VAL A 1 298 ? 21.482 8.792 21.358 1.00 14.13 321 VAL A N 1
ATOM 2417 C CA . VAL A 1 298 ? 20.401 8.574 22.313 1.00 14.64 321 VAL A CA 1
ATOM 2418 C C . VAL A 1 298 ? 19.975 7.113 22.209 1.00 20.24 321 VAL A C 1
ATOM 2419 O O . VAL A 1 298 ? 20.281 6.414 21.241 1.00 19.26 321 VAL A O 1
ATOM 2423 N N . LEU A 1 299 ? 19.262 6.656 23.228 1.00 14.90 322 LEU A N 1
ATOM 2424 C CA A LEU A 1 299 ? 18.775 5.281 23.323 0.49 15.51 322 LEU A CA 1
ATOM 2425 C CA B LEU A 1 299 ? 18.779 5.289 23.293 0.51 15.47 322 LEU A CA 1
ATOM 2426 C C . LEU A 1 299 ? 17.257 5.311 23.254 1.00 22.44 322 LEU A C 1
ATOM 2427 O O . LEU A 1 299 ? 16.619 5.969 24.078 1.00 24.55 322 LEU A O 1
ATOM 2436 N N . LYS A 1 300 ? 16.677 4.600 22.292 1.00 20.66 323 LYS A N 1
ATOM 2437 C CA . LYS A 1 300 ? 15.221 4.521 22.174 1.00 18.52 323 LYS A CA 1
ATOM 2438 C C . LYS A 1 300 ? 14.821 3.076 22.438 1.00 20.30 323 LYS A C 1
ATOM 2439 O O . LYS A 1 300 ? 15.187 2.172 21.677 1.00 22.31 323 LYS A O 1
ATOM 2441 N N . TYR A 1 301 ? 14.116 2.852 23.536 1.00 18.76 324 TYR A N 1
ATOM 2442 C CA . TYR A 1 301 ? 13.658 1.525 23.911 1.00 20.03 324 TYR A CA 1
ATOM 2443 C C . TYR A 1 301 ? 12.183 1.412 23.555 1.00 22.67 324 TYR A C 1
ATOM 2444 O O . TYR A 1 301 ? 11.349 2.122 24.119 1.00 18.60 324 TYR A O 1
ATOM 2453 N N . GLU A 1 302 ? 11.862 0.519 22.624 1.00 24.43 325 GLU A N 1
ATOM 2454 C CA . GLU A 1 302 ? 10.501 0.457 22.113 1.00 25.85 325 GLU A CA 1
ATOM 2455 C C . GLU A 1 302 ? 10.315 -0.876 21.416 1.00 29.22 325 GLU A C 1
ATOM 2456 O O . GLU A 1 302 ? 11.200 -1.313 20.677 1.00 26.63 325 GLU A O 1
ATOM 2462 N N . ASN A 1 303 ? 9.175 -1.520 21.672 1.00 32.22 326 ASN A N 1
ATOM 2463 C CA . ASN A 1 303 ? 8.827 -2.774 21.004 1.00 30.36 326 ASN A CA 1
ATOM 2464 C C . ASN A 1 303 ? 9.895 -3.838 21.232 1.00 32.58 326 ASN A C 1
ATOM 2465 O O . ASN A 1 303 ? 10.267 -4.578 20.320 1.00 39.72 326 ASN A O 1
ATOM 2470 N N . ASN A 1 304 ? 10.399 -3.901 22.465 1.00 28.81 327 ASN A N 1
ATOM 2471 C CA . ASN A 1 304 ? 11.420 -4.869 22.869 1.00 33.14 327 ASN A CA 1
ATOM 2472 C C . ASN A 1 304 ? 12.690 -4.757 22.020 1.00 29.80 327 ASN A C 1
ATOM 2473 O O . ASN A 1 304 ? 13.420 -5.735 21.844 1.00 28.24 327 ASN A O 1
ATOM 2478 N N . VAL A 1 305 ? 12.966 -3.569 21.491 1.00 27.64 328 VAL A N 1
ATOM 2479 C CA . VAL A 1 305 ? 14.189 -3.296 20.745 1.00 25.34 328 VAL A CA 1
ATOM 2480 C C . VAL A 1 305 ? 14.885 -2.104 21.390 1.00 26.64 328 VAL A C 1
ATOM 2481 O O . VAL A 1 305 ? 14.284 -1.033 21.536 1.00 23.96 328 VAL A O 1
ATOM 2485 N N . MET A 1 306 ? 16.138 -2.304 21.784 1.00 22.71 329 MET A N 1
ATOM 2486 C CA . MET A 1 306 ? 17.024 -1.255 22.288 1.00 23.61 329 MET A CA 1
ATOM 2487 C C . MET A 1 306 ? 17.724 -0.623 21.089 1.00 26.94 329 MET A C 1
ATOM 2488 O O . MET A 1 306 ? 18.697 -1.176 20.565 1.00 29.61 329 MET A O 1
ATOM 2493 N N . ASN A 1 307 ? 17.227 0.528 20.638 1.00 24.35 330 ASN A N 1
ATOM 2494 C CA . ASN A 1 307 ? 17.720 1.178 19.423 1.00 22.58 330 ASN A CA 1
ATOM 2495 C C . ASN A 1 307 ? 18.632 2.348 19.792 1.00 24.88 330 ASN A C 1
ATOM 2496 O O . ASN A 1 307 ? 18.160 3.406 20.224 1.00 23.47 330 ASN A O 1
ATOM 2501 N N . ILE A 1 308 ? 19.933 2.169 19.593 1.00 20.78 331 ILE A N 1
ATOM 2502 C CA . ILE A 1 308 ? 20.911 3.231 19.812 1.00 22.16 331 ILE A CA 1
ATOM 2503 C C . ILE A 1 308 ? 20.987 4.061 18.540 1.00 26.02 331 ILE A C 1
ATOM 2504 O O . ILE A 1 308 ? 21.377 3.550 17.483 1.00 25.96 331 ILE A O 1
ATOM 2509 N N . ARG A 1 309 ? 20.620 5.335 18.635 1.00 19.30 332 ARG A N 1
ATOM 2510 C CA . ARG A 1 309 ? 20.546 6.218 17.475 1.00 20.71 332 ARG A CA 1
ATOM 2511 C C . ARG A 1 309 ? 21.649 7.259 17.581 1.00 24.39 332 ARG A C 1
ATOM 2512 O O . ARG A 1 309 ? 21.601 8.150 18.438 1.00 18.10 332 ARG A O 1
ATOM 2516 N N . GLN A 1 310 ? 22.646 7.130 16.721 1.00 19.32 333 GLN A N 1
ATOM 2517 C CA . GLN A 1 310 ? 23.709 8.113 16.629 1.00 24.65 333 GLN A CA 1
ATOM 2518 C C . GLN A 1 310 ? 23.246 9.313 15.816 1.00 28.79 333 GLN A C 1
ATOM 2519 O O . GLN A 1 310 ? 22.453 9.181 14.880 1.00 27.98 333 GLN A O 1
ATOM 2525 N N . PHE A 1 311 ? 23.741 10.494 16.183 1.00 27.85 334 PHE A N 1
ATOM 2526 C CA . PHE A 1 311 ? 23.449 11.704 15.427 1.00 28.38 334 PHE A CA 1
ATOM 2527 C C . PHE A 1 311 ? 24.661 12.627 15.500 1.00 33.29 334 PHE A C 1
ATOM 2528 O O . PHE A 1 311 ? 25.692 12.288 16.091 1.00 24.69 334 PHE A O 1
ATOM 2536 N N . ASN A 1 312 ? 24.543 13.788 14.846 1.00 38.42 335 ASN A N 1
ATOM 2537 C CA . ASN A 1 312 ? 25.591 14.814 14.836 1.00 38.40 335 ASN A CA 1
ATOM 2538 C C . ASN A 1 312 ? 26.898 14.313 14.216 1.00 43.41 335 ASN A C 1
ATOM 2539 O O . ASN A 1 312 ? 27.985 14.518 14.763 1.00 51.13 335 ASN A O 1
ATOM 2544 N N . CYS A 1 313 ? 26.800 13.674 13.055 1.00 46.21 336 CYS A N 1
ATOM 2545 C CA . CYS A 1 313 ? 28.007 13.173 12.393 1.00 60.25 336 CYS A CA 1
ATOM 2546 C C . CYS A 1 313 ? 28.713 14.246 11.562 1.00 69.63 336 CYS A C 1
ATOM 2547 O O . CYS A 1 313 ? 28.719 15.425 11.917 1.00 71.49 336 CYS A O 1
ATOM 2550 N N . THR B 2 29 ? 14.322 -11.081 26.503 1.00 42.45 153 THR B N 1
ATOM 2551 C CA . THR B 2 29 ? 15.524 -10.281 26.294 1.00 34.17 153 THR B CA 1
ATOM 2552 C C . THR B 2 29 ? 15.407 -9.478 24.998 1.00 33.20 153 THR B C 1
ATOM 2553 O O . THR B 2 29 ? 15.240 -10.055 23.927 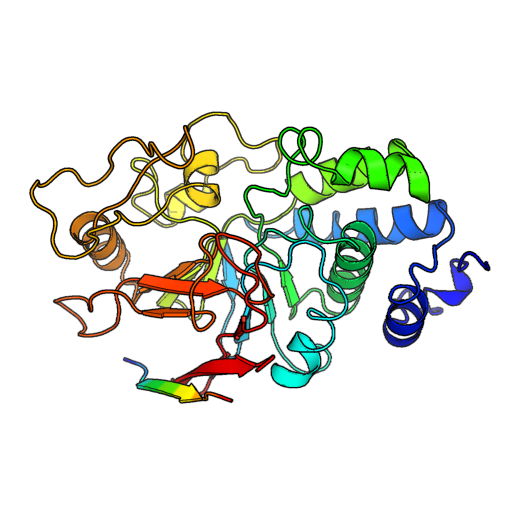1.00 30.95 153 THR B O 1
ATOM 2557 N N . PRO B 2 30 ? 15.486 -8.154 25.098 1.00 32.38 154 PRO B N 1
ATOM 2558 C CA . PRO B 2 30 ? 15.361 -7.314 23.902 1.00 28.99 154 PRO B CA 1
ATOM 2559 C C . PRO B 2 30 ? 16.566 -7.440 22.985 1.00 23.71 154 PRO B C 1
ATOM 2560 O O . PRO B 2 30 ? 17.661 -7.850 23.385 1.00 30.45 154 PRO B O 1
ATOM 2564 N N . SER B 2 31 ? 16.344 -7.074 21.731 1.00 27.99 155 SER B N 1
ATOM 2565 C CA . SER B 2 31 ? 17.429 -7.023 20.767 1.00 35.18 155 SER B CA 1
ATOM 2566 C C . SER B 2 31 ? 17.998 -5.610 20.722 1.00 27.59 155 SER B C 1
ATOM 2567 O O . SER B 2 31 ? 17.367 -4.650 21.165 1.00 30.46 155 SER B O 1
ATOM 2570 N N . VAL B 2 32 ? 19.215 -5.493 20.198 1.00 31.52 156 VAL B N 1
ATOM 2571 C CA . VAL B 2 32 ? 19.905 -4.214 20.079 1.00 26.10 156 VAL B CA 1
ATOM 2572 C C . VAL B 2 32 ? 20.052 -3.881 18.604 1.00 35.64 156 VAL B C 1
ATOM 2573 O O . VAL B 2 32 ? 20.528 -4.708 1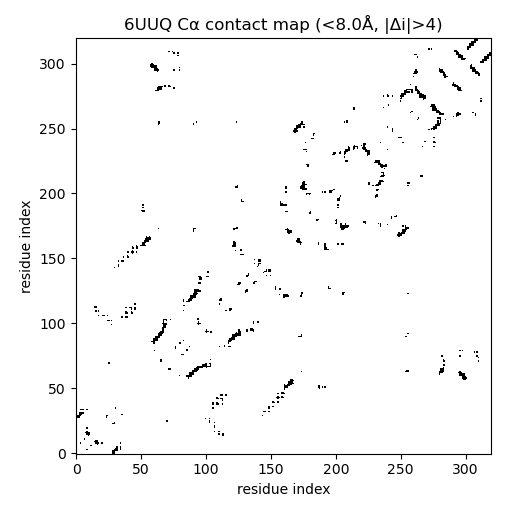7.816 1.00 30.02 156 VAL B O 1
ATOM 2577 N N . VAL B 2 33 ? 19.635 -2.676 18.230 1.00 26.08 157 VAL B N 1
ATOM 2578 C CA . VAL B 2 33 ? 19.799 -2.159 16.878 1.00 24.16 157 VAL B CA 1
ATOM 2579 C C . VAL B 2 33 ? 20.567 -0.847 16.980 1.00 29.94 157 VAL B C 1
ATOM 2580 O O . VAL B 2 33 ? 20.102 0.101 17.627 1.00 24.59 157 VAL B O 1
ATOM 2584 N N . ILE B 2 34 ? 21.738 -0.795 16.352 1.00 25.99 158 ILE B N 1
ATOM 2585 C CA . ILE B 2 34 ? 22.541 0.419 16.274 1.00 23.07 158 ILE B CA 1
ATOM 2586 C C . ILE B 2 34 ? 22.268 1.097 14.942 1.00 29.12 158 ILE B C 1
ATOM 2587 O O . ILE B 2 34 ? 22.426 0.479 13.879 1.00 31.20 158 ILE B O 1
ATOM 2592 N N . THR B 2 35 ? 21.882 2.366 14.996 1.00 21.58 159 THR B N 1
ATOM 2593 C CA . THR B 2 35 ? 21.728 3.210 13.815 1.00 27.14 159 THR B CA 1
ATOM 2594 C C . THR B 2 35 ? 22.832 4.263 13.845 1.00 26.67 159 THR B C 1
ATOM 2595 O O . THR B 2 35 ? 22.829 5.140 14.713 1.00 25.44 159 THR B O 1
ATOM 2599 N N . VAL B 2 36 ? 23.779 4.175 12.910 1.00 28.74 160 VAL B N 1
ATOM 2600 C CA . VAL B 2 36 ? 24.882 5.128 12.839 1.00 29.19 160 VAL B CA 1
ATOM 2601 C C . VAL B 2 36 ? 24.567 6.157 11.764 1.00 29.72 160 VAL B C 1
ATOM 2602 O O . VAL B 2 36 ? 23.710 5.948 10.903 1.00 31.92 160 VAL B O 1
ATOM 2606 N N . CYS B 2 37 ? 25.254 7.298 11.822 1.00 28.24 161 CYS B N 1
ATOM 2607 C CA . CYS B 2 37 ? 25.106 8.313 10.776 1.00 39.30 161 CYS B CA 1
ATOM 2608 C C . CYS B 2 37 ? 26.404 8.490 10.001 1.00 43.53 161 CYS B C 1
ATOM 2609 O O . CYS B 2 37 ? 27.111 7.519 9.738 1.00 51.59 161 CYS B O 1
#

Sequence (320 aa):
SHRLTAKEVFDNDGKPRVDILKAHLMMKEGRLEESVALRIITEGASSILRQEKNLLDIDAPVTVCGDIHGQFFDLMMKLFEVGGSPANTRYLFLGDYVDRGYYFSIECVLYLWALKILYPKTLFLLRGNHECRHHLTEYFTFKQECKIKYSERVYDACMDAFDCLPLAALMNQQFLCVHGGLSPEINTLDDIRKLDRFKEPPAYGPMCDILWSDPLEDDFGNEKTQEHFTHHNTVRGCSYFYSYPAVCEFLQHHNNNLLSILRAHEAQDAGYRMYRKSQTTGFPSLITIFSAPNYLDVYNNKAAVLLKYENNVMNIRQFNCTPSVVITVC

Solvent-accessible surface area: 13243 Å² total; per-residue (Å²): 149,97,80,11,44,41,81,67,0,8,44,158,117,24,108,5,93,19,108,86,0,70,45,20,0,65,143,80,7,82,0,71,56,72,3,0,49,82,0,0,64,60,0,14,69,45,0,128,162,31,144,15,6,10,105,2,94,30,61,4,5,0,0,0,2,0,13,0,20,0,105,23,0,26,79,0,17,121,46,16,23,54,16,67,128,25,59,0,0,0,0,0,4,0,0,0,141,6,167,38,1,3,4,0,1,0,14,0,0,0,2,0,25,37,48,46,163,45,0,21,0,0,0,0,4,6,0,6,78,122,15,0,102,166,52,65,0,49,111,37,0,88,133,28,21,31,90,55,0,9,71,13,0,4,85,0,0,14,5,0,0,0,0,0,19,0,56,150,44,0,1,0,0,0,0,1,4,0,52,99,3,82,43,20,89,27,1,117,131,30,87,3,72,84,52,18,51,83,177,12,27,6,2,1,1,0,41,0,0,7,33,164,65,16,12,122,42,101,98,91,109,63,39,36,108,0,106,118,68,56,31,13,71,26,0,2,7,56,6,0,24,103,9,6,71,119,23,131,15,17,0,0,0,0,0,12,48,26,30,126,29,1,42,109,63,14,102,123,11,143,121,56,47,5,20,0,0,0,0,0,14,0,0,3,17,126,136,116,78,111,25,55,66,0,0,0,0,20,3,88,133,85,46,0,32,0,33,20,5,21,94,115,7,60,49,71,62,67,98,85